Protein AF-A0A2E2BZ22-F1 (afdb_monomer_lite)

Foldseek 3Di:
DPDDDPPDDDPDCVVQPPDCPQGQPWGWDDDPPGIDIHNVSQDPPNLLSLLVCQLQQNVPVSRRHNQVQQAQCVPHDHQQDDAQVQQFADCQAVCNVVVVDPGAHHQQLHHGWHWDADPNFIKIKHFHSVQDDSVVCVVVVRHDCVSVVPDDPVNSVQSNVQVVVQCVVQVVPDPDDKRWRHKDKDQFPCPPVPDDNPAGGIHIKIKIFDFDDDWADDPDRRMIMTTGPAMKIWTDHPFWIWIDNRDPDIDTDGDD

Secondary structure (DSSP, 8-state):
-PPPP-----SSGGG-----SSBSS-EEEE-SS-EEEESTTS-SSHHHHHHHHHHTT-SSTTTS-B-GGGGT-TT---SSBPPHHHHEE-TTSHHHHTTSS--EE-TTSS---EEEEETTEEEEEEE-GGG--HHHHHHTT---THHHHT--HHHHHHHHHHHHHHHHHHHTT-SS--EEEEEEEES-HHHHSSS-TT--SSEEEEEEEEEEEEEEE-SSTTEEEEEEEEEEEEEEETTEEEEEESSSSPEEEE--

pLDDT: mean 86.34, std 13.41, range [36.28, 98.19]

Structure (mmCIF, N/CA/C/O backbone):
data_AF-A0A2E2BZ22-F1
#
_entry.id   AF-A0A2E2BZ22-F1
#
loop_
_atom_site.group_PDB
_atom_site.id
_atom_site.type_symbol
_atom_site.label_atom_id
_atom_site.label_alt_id
_atom_site.label_comp_id
_atom_site.label_asym_id
_atom_site.label_entity_id
_atom_site.label_seq_id
_atom_site.pdbx_PDB_ins_code
_atom_site.Cartn_x
_atom_site.Cartn_y
_atom_site.Cartn_z
_atom_site.occupancy
_atom_site.B_iso_or_equiv
_atom_site.auth_seq_id
_atom_site.auth_comp_id
_atom_site.auth_asym_id
_atom_site.auth_atom_id
_atom_site.pdbx_PDB_model_num
ATOM 1 N N . MET A 1 1 ? -2.973 21.472 -23.301 1.00 37.09 1 MET A N 1
ATOM 2 C CA . MET A 1 1 ? -3.536 20.619 -24.366 1.00 37.09 1 MET A CA 1
ATOM 3 C C . MET A 1 1 ? -4.350 19.551 -23.658 1.00 37.09 1 MET A C 1
ATOM 5 O O . MET A 1 1 ? -3.765 18.676 -23.041 1.00 37.09 1 MET A O 1
ATOM 9 N N . LEU A 1 2 ? -5.670 19.736 -23.592 1.00 36.28 2 LEU A N 1
ATOM 10 C CA . LEU A 1 2 ? -6.594 18.792 -22.958 1.00 36.28 2 LEU A CA 1
ATOM 11 C C . LEU A 1 2 ? -6.632 17.528 -23.825 1.00 36.28 2 LEU A C 1
ATOM 13 O O . LEU A 1 2 ? -6.885 17.629 -25.025 1.00 36.28 2 LEU A O 1
ATOM 17 N N . GLY A 1 3 ? -6.278 16.383 -23.240 1.00 38.78 3 GLY A N 1
ATOM 18 C CA . GLY A 1 3 ? -6.214 15.099 -23.934 1.00 38.78 3 GLY A CA 1
ATOM 19 C C . GLY A 1 3 ? -7.574 14.705 -24.507 1.00 38.78 3 GLY A C 1
ATOM 20 O O . GLY A 1 3 ? -8.605 14.895 -23.864 1.00 38.78 3 GLY A O 1
ATOM 21 N N . TYR A 1 4 ? -7.569 14.182 -25.732 1.00 42.09 4 TYR A N 1
ATOM 22 C CA . TYR A 1 4 ? -8.753 13.596 -26.353 1.00 42.09 4 TYR A CA 1
ATOM 23 C C . TYR A 1 4 ? -9.265 12.427 -25.503 1.00 42.09 4 TYR A C 1
ATOM 25 O O . TYR A 1 4 ? -8.472 11.631 -24.999 1.00 42.09 4 TYR A O 1
ATOM 33 N N . ARG A 1 5 ? -10.593 12.317 -25.366 1.00 42.84 5 ARG A N 1
ATOM 34 C CA . ARG A 1 5 ? -11.247 11.118 -24.831 1.00 42.84 5 ARG A CA 1
ATOM 35 C C . ARG A 1 5 ? -10.852 9.930 -25.706 1.00 42.84 5 ARG A C 1
ATOM 37 O O . ARG A 1 5 ? -11.094 9.954 -26.910 1.00 42.84 5 ARG A O 1
ATOM 44 N N . ASN A 1 6 ? -10.211 8.933 -25.107 1.00 48.00 6 ASN A N 1
ATOM 45 C CA . ASN A 1 6 ? -9.964 7.663 -25.767 1.00 48.00 6 ASN A CA 1
ATOM 46 C C . ASN A 1 6 ? -11.196 6.777 -25.537 1.00 48.00 6 ASN A C 1
ATOM 48 O O . ASN A 1 6 ? -11.377 6.251 -24.443 1.00 48.00 6 ASN A O 1
ATOM 52 N N . ASP A 1 7 ? -12.064 6.671 -26.545 1.00 51.16 7 ASP A N 1
ATOM 53 C CA . ASP A 1 7 ? -13.303 5.878 -26.487 1.00 51.16 7 ASP A CA 1
ATOM 54 C C . ASP A 1 7 ? -13.063 4.376 -26.771 1.00 51.16 7 ASP A C 1
ATOM 56 O O . ASP A 1 7 ? -14.011 3.595 -26.847 1.00 51.16 7 ASP A O 1
ATOM 60 N N . ALA A 1 8 ? -11.802 3.952 -26.916 1.00 47.28 8 ALA A N 1
ATOM 61 C CA . ALA A 1 8 ? -11.413 2.560 -27.114 1.00 47.28 8 ALA A CA 1
ATOM 62 C C . ALA A 1 8 ? -10.618 2.053 -25.903 1.00 47.28 8 ALA A C 1
ATOM 64 O O . ALA A 1 8 ? -9.396 2.174 -25.838 1.00 47.28 8 ALA A O 1
ATOM 65 N N . VAL A 1 9 ? -11.319 1.467 -24.932 1.00 49.44 9 VAL A N 1
ATOM 66 C CA . VAL A 1 9 ? -10.681 0.577 -23.956 1.00 49.44 9 VAL A CA 1
ATOM 67 C C . VAL A 1 9 ? -10.498 -0.766 -24.663 1.00 49.44 9 VAL A C 1
ATOM 69 O O . VAL A 1 9 ? -11.475 -1.476 -24.889 1.00 49.44 9 VAL A O 1
ATOM 72 N N . SER A 1 10 ? -9.271 -1.087 -25.077 1.00 52.00 10 SER A N 1
ATOM 73 C CA . SER A 1 10 ? -8.914 -2.437 -25.527 1.00 52.00 10 SER A CA 1
ATOM 74 C C . SER A 1 10 ? -8.097 -3.136 -24.443 1.00 52.00 10 SER A C 1
ATOM 76 O O . SER A 1 10 ? -7.262 -2.518 -23.788 1.00 52.00 10 SER A O 1
ATOM 78 N N . PHE A 1 11 ? -8.346 -4.433 -24.262 1.00 49.59 11 PHE A N 1
ATOM 79 C CA . PHE A 1 11 ? -7.597 -5.329 -23.370 1.00 49.59 11 PHE A CA 1
ATOM 80 C C . PHE A 1 11 ? -6.459 -6.059 -24.112 1.00 49.59 11 PHE A C 1
ATOM 82 O O . PHE A 1 11 ? -5.897 -7.032 -23.613 1.00 49.59 11 PHE A O 1
ATOM 89 N N . LEU A 1 12 ? -6.161 -5.622 -25.338 1.00 47.06 12 LEU A N 1
ATOM 90 C CA . LEU A 1 12 ? -5.114 -6.136 -26.213 1.00 47.06 12 LEU A CA 1
ATOM 91 C C . LEU A 1 12 ? -4.008 -5.068 -26.383 1.00 47.06 12 LEU A C 1
ATOM 93 O O . LEU A 1 12 ? -4.231 -3.886 -26.111 1.00 47.06 12 LEU A O 1
ATOM 97 N N . PRO A 1 13 ? -2.797 -5.448 -26.839 1.00 46.03 13 PRO A N 1
ATOM 98 C CA . PRO A 1 13 ? -1.674 -4.515 -27.023 1.00 46.03 13 PRO A CA 1
ATOM 99 C C . PRO A 1 13 ? -1.933 -3.388 -28.043 1.00 46.03 13 PRO A C 1
ATOM 101 O O . PRO A 1 13 ? -1.108 -2.487 -28.191 1.00 46.03 13 PRO A O 1
ATOM 104 N N . ASP A 1 14 ? -3.068 -3.406 -28.745 1.00 52.00 14 ASP A N 1
ATOM 105 C CA . ASP A 1 14 ? -3.535 -2.326 -29.619 1.00 52.00 14 ASP A CA 1
ATOM 106 C C . ASP A 1 14 ? -4.027 -1.079 -28.849 1.00 52.00 14 ASP A C 1
ATOM 108 O O . ASP A 1 14 ? -4.197 -0.029 -29.466 1.00 52.00 14 ASP A O 1
ATOM 112 N N . ALA A 1 15 ? -4.160 -1.152 -27.516 1.00 55.75 15 ALA A N 1
ATOM 113 C CA . ALA A 1 15 ? -4.326 -0.001 -26.617 1.00 55.75 15 ALA A CA 1
ATOM 114 C C . ALA A 1 15 ? -3.087 0.281 -25.746 1.00 55.75 15 ALA A C 1
ATOM 116 O O . ALA A 1 15 ? -3.213 0.735 -24.606 1.00 55.75 15 ALA A O 1
ATOM 117 N N . ALA A 1 16 ? -1.879 0.056 -26.282 1.00 60.88 16 ALA A N 1
ATOM 118 C CA . ALA A 1 16 ? -0.657 0.589 -25.679 1.00 60.88 16 ALA A CA 1
ATOM 119 C C . ALA A 1 16 ? -0.848 2.074 -25.332 1.00 60.88 16 ALA A C 1
ATOM 121 O O . ALA A 1 16 ? -1.496 2.823 -26.069 1.00 60.88 16 ALA A O 1
ATOM 122 N N . SER A 1 17 ? -0.283 2.502 -24.207 1.00 61.28 17 SER A N 1
ATOM 123 C CA . SER A 1 17 ? -0.759 3.672 -23.465 1.00 61.28 17 SER A CA 1
ATOM 124 C C . SER A 1 17 ? -0.789 5.013 -24.220 1.00 61.28 17 SER A C 1
ATOM 126 O O . SER A 1 17 ? -1.422 5.963 -23.759 1.00 61.28 17 SER A O 1
ATOM 128 N N . ASN A 1 18 ? -0.106 5.106 -25.370 1.00 64.69 18 ASN A N 1
ATOM 129 C CA . ASN A 1 18 ? 0.042 6.262 -26.268 1.00 64.69 18 ASN A CA 1
ATOM 130 C C . ASN A 1 18 ? 0.490 7.573 -25.585 1.00 64.69 18 ASN A C 1
ATOM 132 O O . ASN A 1 18 ? 0.591 8.628 -26.214 1.00 64.69 18 ASN A O 1
ATOM 136 N N . VAL A 1 19 ? 0.817 7.492 -24.304 1.00 64.56 19 VAL A N 1
ATOM 137 C CA . VAL A 1 19 ? 1.482 8.490 -23.490 1.00 64.56 19 VAL A CA 1
ATOM 138 C C . VAL A 1 19 ? 2.868 7.896 -23.214 1.00 64.56 19 VAL A C 1
ATOM 140 O O . VAL A 1 19 ? 3.019 6.692 -23.029 1.00 64.56 19 VAL A O 1
ATOM 143 N N . PHE A 1 20 ? 3.914 8.712 -23.251 1.00 66.19 20 PHE A N 1
ATOM 144 C CA . PHE A 1 20 ? 5.292 8.230 -23.140 1.00 66.19 20 PHE A CA 1
ATOM 145 C C . PHE A 1 20 ? 6.023 9.062 -22.092 1.00 66.19 20 PHE A C 1
ATOM 147 O O . PHE A 1 20 ? 6.187 10.267 -22.279 1.00 66.19 20 PHE A O 1
ATOM 154 N N . ALA A 1 21 ? 6.444 8.422 -21.000 1.00 68.62 21 ALA A N 1
ATOM 155 C CA . ALA A 1 21 ? 7.243 9.041 -19.943 1.00 68.62 21 ALA A CA 1
ATOM 156 C C . ALA A 1 21 ? 8.163 8.028 -19.212 1.00 68.62 21 ALA A C 1
ATOM 158 O O . ALA A 1 21 ? 7.997 7.837 -18.014 1.00 68.62 21 ALA A O 1
ATOM 159 N N . PRO A 1 22 ? 9.119 7.359 -19.892 1.00 72.50 22 PRO A N 1
ATOM 160 C CA . PRO A 1 22 ? 9.411 7.385 -21.331 1.00 72.50 22 PRO A CA 1
ATOM 161 C C . PRO A 1 22 ? 8.577 6.380 -22.154 1.00 72.50 22 PRO A C 1
ATOM 163 O O . PRO A 1 22 ? 8.713 6.328 -23.378 1.00 72.50 22 PRO A O 1
ATOM 166 N N . GLY A 1 23 ? 7.706 5.606 -21.504 1.00 77.75 23 GLY A N 1
ATOM 167 C CA . GLY A 1 23 ? 6.840 4.584 -22.097 1.00 77.75 23 GLY A CA 1
ATOM 168 C C . GLY A 1 23 ? 6.598 3.443 -21.106 1.00 77.75 23 GLY A C 1
ATOM 169 O O . GLY A 1 23 ? 7.110 3.508 -19.995 1.00 77.75 23 GLY A O 1
ATOM 170 N N . TRP A 1 24 ? 5.840 2.421 -21.506 1.00 79.00 24 TRP A N 1
ATOM 171 C CA . TRP A 1 24 ? 5.734 1.150 -20.770 1.00 79.00 24 TRP A CA 1
ATOM 172 C C . TRP A 1 24 ? 6.026 -0.030 -21.700 1.00 79.00 24 TRP A C 1
ATOM 174 O O . TRP A 1 24 ? 7.087 -0.637 -21.611 1.00 79.00 24 TRP A O 1
ATOM 184 N N . ASP A 1 25 ? 5.142 -0.288 -22.670 1.00 78.12 25 ASP A N 1
ATOM 185 C CA . ASP A 1 25 ? 5.323 -1.353 -23.670 1.00 78.12 25 ASP A CA 1
ATOM 186 C C . ASP A 1 25 ? 6.340 -0.962 -24.750 1.00 78.12 25 ASP A C 1
ATOM 188 O O . ASP A 1 25 ? 7.136 -1.767 -25.231 1.00 78.12 25 ASP A O 1
ATOM 192 N N . THR A 1 26 ? 6.298 0.308 -25.157 1.00 79.81 26 THR A N 1
ATOM 193 C CA . THR A 1 26 ? 7.201 0.895 -26.147 1.00 79.81 26 THR A CA 1
ATOM 194 C C . THR A 1 26 ? 7.575 2.307 -25.724 1.00 79.81 26 THR A C 1
ATOM 196 O O . THR A 1 26 ? 6.864 2.949 -24.954 1.00 79.81 26 THR A O 1
ATOM 199 N N . SER A 1 27 ? 8.693 2.799 -26.242 1.00 84.56 27 SER A N 1
ATOM 200 C CA . SER A 1 27 ? 9.118 4.193 -26.182 1.00 84.56 27 SER A CA 1
ATOM 201 C C . SER A 1 27 ? 9.194 4.784 -27.593 1.00 84.56 27 SER A C 1
ATOM 203 O O . SER A 1 27 ? 8.954 4.102 -28.594 1.00 84.56 27 SER A O 1
ATOM 205 N N . ARG A 1 28 ? 9.538 6.068 -27.691 1.00 84.69 28 ARG A N 1
ATOM 206 C CA . ARG A 1 28 ? 9.782 6.767 -28.955 1.00 84.69 28 ARG A CA 1
ATOM 207 C C . ARG A 1 28 ? 11.236 7.201 -29.031 1.00 84.69 28 ARG A C 1
ATOM 209 O O . ARG A 1 28 ? 11.772 7.768 -28.087 1.00 84.69 28 ARG A O 1
ATOM 216 N N . SER A 1 29 ? 11.843 6.989 -30.191 1.00 87.06 29 SER A N 1
ATOM 217 C CA . SER A 1 29 ? 13.141 7.558 -30.544 1.00 87.06 29 SER A CA 1
ATOM 218 C C . SER A 1 29 ? 13.045 8.282 -31.884 1.00 87.06 29 SER A C 1
ATOM 220 O O . SER A 1 29 ? 12.018 8.244 -32.570 1.00 87.06 29 SER A O 1
ATOM 222 N N . ARG A 1 30 ? 14.103 9.007 -32.229 1.00 89.88 30 ARG A N 1
ATOM 223 C CA . ARG A 1 30 ? 14.212 9.769 -33.466 1.00 89.88 30 ARG A CA 1
ATOM 224 C C . ARG A 1 30 ? 15.637 9.694 -33.987 1.00 89.88 30 ARG A C 1
ATOM 226 O O . ARG A 1 30 ? 16.583 9.862 -33.222 1.00 89.88 30 ARG A O 1
ATOM 233 N N . ASP A 1 31 ? 15.765 9.515 -35.294 1.00 88.69 31 ASP A N 1
ATOM 234 C CA . ASP A 1 31 ? 17.012 9.713 -36.026 1.00 88.69 31 ASP A CA 1
ATOM 235 C C . ASP A 1 31 ? 16.906 10.922 -36.975 1.00 88.69 31 ASP A C 1
ATOM 237 O O . ASP A 1 31 ? 15.974 11.729 -36.894 1.00 88.69 31 ASP A O 1
ATOM 241 N N . SER A 1 32 ? 17.891 11.094 -37.858 1.00 90.62 32 SER A N 1
ATOM 242 C CA . SER A 1 32 ? 17.904 12.193 -38.829 1.00 90.62 32 SER A CA 1
ATOM 243 C C . SER A 1 32 ? 16.789 12.110 -39.876 1.00 90.62 32 SER A C 1
ATOM 245 O O . SER A 1 32 ? 16.554 13.096 -40.572 1.00 90.62 32 SER A O 1
ATOM 247 N N . GLN A 1 33 ? 16.118 10.964 -40.007 1.00 87.00 33 GLN A N 1
ATOM 248 C CA . GLN A 1 33 ? 15.126 10.708 -41.040 1.00 87.00 33 GLN A CA 1
ATOM 249 C C . GLN A 1 33 ? 13.710 10.740 -40.475 1.00 87.00 33 GLN A C 1
ATOM 251 O O . GLN A 1 33 ? 12.867 11.413 -41.058 1.00 87.00 33 GLN A O 1
ATOM 256 N N . ASN A 1 34 ? 13.427 10.049 -39.364 1.00 89.50 34 ASN A N 1
ATOM 257 C CA . ASN A 1 34 ? 12.072 9.906 -38.827 1.00 89.50 34 ASN A CA 1
ATOM 258 C C . ASN A 1 34 ? 12.028 9.633 -37.312 1.00 89.50 34 ASN A C 1
ATOM 260 O O . ASN A 1 34 ? 13.026 9.338 -36.658 1.00 89.50 34 ASN A O 1
ATOM 264 N N . SER A 1 35 ? 10.821 9.727 -36.742 1.00 88.06 35 SER A N 1
ATOM 265 C CA . SER A 1 35 ? 10.529 9.207 -35.397 1.00 88.06 35 SER A CA 1
ATOM 266 C C . SER A 1 35 ? 9.983 7.782 -35.507 1.00 88.06 35 SER A C 1
ATOM 268 O O . SER A 1 35 ? 9.176 7.508 -36.393 1.00 88.06 35 SER A O 1
ATOM 270 N N . PHE A 1 36 ? 10.398 6.891 -34.611 1.00 86.25 36 PHE A N 1
ATOM 271 C CA . PHE A 1 36 ? 10.003 5.480 -34.611 1.00 86.25 36 PHE A CA 1
ATOM 272 C C . PHE A 1 36 ? 9.812 4.955 -33.182 1.00 86.25 36 PHE A C 1
ATOM 274 O O . PHE A 1 36 ? 10.286 5.554 -32.213 1.00 86.25 36 PHE A O 1
ATOM 281 N N . LEU A 1 37 ? 9.089 3.840 -33.050 1.00 86.75 37 LEU A N 1
ATOM 282 C CA . LEU A 1 37 ? 8.904 3.153 -31.771 1.00 86.75 37 LEU A CA 1
ATOM 283 C C . LEU A 1 37 ? 10.121 2.276 -31.459 1.00 86.75 37 LEU A C 1
ATOM 285 O O . LEU A 1 37 ? 10.652 1.611 -32.345 1.00 86.75 37 LEU A O 1
ATOM 289 N N . THR A 1 38 ? 10.558 2.267 -30.203 1.00 84.94 38 THR A N 1
ATOM 290 C CA . THR A 1 38 ? 11.684 1.446 -29.732 1.00 84.94 38 THR A CA 1
ATOM 291 C C . THR A 1 38 ? 11.506 1.061 -28.268 1.00 84.94 38 THR A C 1
ATOM 293 O O . THR A 1 38 ? 10.915 1.816 -27.505 1.00 84.94 38 THR A O 1
ATOM 296 N N . SER A 1 39 ? 12.059 -0.071 -27.839 1.00 85.44 39 SER A N 1
ATOM 297 C CA . SER A 1 39 ? 12.169 -0.424 -26.417 1.00 85.44 39 SER A CA 1
ATOM 298 C C . SER A 1 39 ? 13.405 0.183 -25.746 1.00 85.44 39 SER A C 1
ATOM 300 O O . SER A 1 39 ? 13.442 0.310 -24.529 1.00 85.44 39 SER A O 1
ATOM 302 N N . SER A 1 40 ? 14.407 0.620 -26.516 1.00 84.62 40 SER A N 1
ATOM 303 C CA . SER A 1 40 ? 15.676 1.133 -25.977 1.00 84.62 40 SER A CA 1
ATOM 304 C C . SER A 1 40 ? 15.553 2.459 -25.217 1.00 84.62 40 SER A C 1
ATOM 306 O O . SER A 1 40 ? 16.515 2.885 -24.589 1.00 84.62 40 SER A O 1
ATOM 308 N N . GLY A 1 41 ? 14.413 3.145 -25.336 1.00 82.62 41 GLY A N 1
ATOM 309 C CA . GLY A 1 41 ? 14.108 4.369 -24.593 1.00 82.62 41 GLY A CA 1
ATOM 310 C C . GLY A 1 41 ? 13.343 4.133 -23.289 1.00 82.62 41 GLY A C 1
ATOM 311 O O . GLY A 1 41 ? 13.096 5.096 -22.574 1.00 82.62 41 GLY A O 1
ATOM 312 N N . LEU A 1 42 ? 12.939 2.891 -22.995 1.00 86.00 42 LEU A N 1
ATOM 313 C CA . LEU A 1 42 ? 12.241 2.541 -21.755 1.00 86.00 42 LEU A CA 1
ATOM 314 C C . LEU A 1 42 ? 13.176 2.618 -20.542 1.00 86.00 42 LEU A C 1
ATOM 316 O O . LEU A 1 42 ? 14.403 2.611 -20.688 1.00 86.00 42 LEU A O 1
ATOM 320 N N . GLY A 1 43 ? 12.598 2.664 -19.340 1.00 84.06 43 GLY A N 1
ATOM 321 C CA . GLY A 1 43 ? 13.384 2.556 -18.121 1.00 84.06 43 GLY A CA 1
ATOM 322 C C . GLY A 1 43 ? 14.073 1.192 -18.033 1.00 84.06 43 GLY A C 1
ATOM 323 O O . GLY A 1 43 ? 13.499 0.147 -18.346 1.00 84.06 43 GLY A O 1
ATOM 324 N N . SER A 1 44 ? 15.346 1.205 -17.643 1.00 85.00 44 SER A N 1
ATOM 325 C CA . SER A 1 44 ? 16.178 0.008 -17.560 1.00 85.00 44 SER A CA 1
ATOM 326 C C . SER A 1 44 ? 16.999 0.014 -16.266 1.00 85.00 44 SER A C 1
ATOM 328 O O . SER A 1 44 ? 17.627 1.031 -15.966 1.00 85.00 44 SER A O 1
ATOM 330 N N . PRO A 1 45 ? 17.077 -1.117 -15.543 1.00 89.88 45 PRO A N 1
ATOM 331 C CA . PRO A 1 45 ? 16.386 -2.377 -15.829 1.00 89.88 45 PRO A CA 1
ATOM 332 C C . PRO A 1 45 ? 14.876 -2.266 -15.558 1.00 89.88 45 PRO A C 1
ATOM 334 O O . PRO A 1 45 ? 14.461 -1.565 -14.641 1.00 89.88 45 PRO A O 1
ATOM 337 N N . PHE A 1 46 ? 14.060 -2.967 -16.352 1.00 89.25 46 PHE A N 1
ATOM 338 C CA . PHE A 1 46 ? 12.593 -2.853 -16.309 1.00 89.25 46 PHE A CA 1
ATOM 339 C C . PHE A 1 46 ? 11.972 -2.974 -14.901 1.00 89.25 46 PHE A C 1
ATOM 341 O O . PHE A 1 46 ? 11.085 -2.181 -14.601 1.00 89.25 46 PHE A O 1
ATOM 348 N N . PRO A 1 47 ? 12.433 -3.865 -13.993 1.00 90.94 47 PRO A N 1
ATOM 349 C CA . PRO A 1 47 ? 11.902 -3.911 -12.628 1.00 90.94 47 PRO A CA 1
ATOM 350 C C . PRO A 1 47 ? 12.003 -2.575 -11.872 1.00 90.94 47 PRO A C 1
ATOM 352 O O . PRO A 1 47 ? 11.075 -2.206 -11.162 1.00 90.94 47 PRO A O 1
ATOM 355 N N . GLU A 1 48 ? 13.080 -1.809 -12.052 1.00 90.06 48 GLU A N 1
ATOM 356 C CA . GLU A 1 48 ? 13.223 -0.499 -11.400 1.00 90.06 48 GLU A CA 1
ATOM 357 C C . GLU A 1 48 ? 12.264 0.547 -11.984 1.00 90.06 48 GLU A C 1
ATOM 359 O O . GLU A 1 48 ? 11.730 1.371 -11.246 1.00 90.06 48 GLU A O 1
ATOM 364 N N . ASP A 1 49 ? 11.986 0.490 -13.288 1.00 88.94 49 ASP A N 1
ATOM 365 C CA . ASP A 1 49 ? 10.983 1.350 -13.929 1.00 88.94 49 ASP A CA 1
ATOM 366 C C . ASP A 1 49 ? 9.559 0.987 -13.478 1.00 88.94 49 ASP A C 1
ATOM 368 O O . ASP A 1 49 ? 8.747 1.859 -13.160 1.00 88.94 49 ASP A O 1
ATOM 372 N N . ALA A 1 50 ? 9.286 -0.317 -13.346 1.00 88.25 50 ALA A N 1
ATOM 373 C CA . ALA A 1 50 ? 8.030 -0.835 -12.819 1.00 88.25 50 ALA A CA 1
ATOM 374 C C . ALA A 1 50 ? 7.766 -0.359 -11.384 1.00 88.25 50 ALA A C 1
ATOM 376 O O . ALA A 1 50 ? 6.643 0.053 -11.089 1.00 88.25 50 ALA A O 1
ATOM 377 N N . LYS A 1 51 ? 8.796 -0.330 -10.521 1.00 87.94 51 LYS A N 1
ATOM 378 C CA . LYS A 1 51 ? 8.719 0.261 -9.173 1.00 87.94 51 LYS A CA 1
ATOM 379 C C . LYS A 1 51 ? 8.219 1.697 -9.222 1.00 87.94 51 LYS A C 1
ATOM 381 O O . LYS A 1 51 ? 7.291 2.045 -8.502 1.00 87.94 51 LYS A O 1
ATOM 386 N N . LEU A 1 52 ? 8.849 2.535 -10.045 1.00 85.12 52 LEU A N 1
ATOM 387 C CA . LEU A 1 52 ? 8.541 3.963 -10.094 1.00 85.12 52 LEU A CA 1
ATOM 388 C C . LEU A 1 52 ? 7.140 4.208 -10.657 1.00 85.12 52 LEU A C 1
ATOM 390 O O . LEU A 1 52 ? 6.380 4.970 -10.068 1.00 85.12 52 LEU A O 1
ATOM 394 N N . CYS A 1 53 ? 6.756 3.526 -11.737 1.00 87.25 53 CYS A N 1
ATOM 395 C CA . CYS A 1 53 ? 5.411 3.658 -12.299 1.00 87.25 53 CYS A CA 1
ATOM 396 C C . CYS A 1 53 ? 4.320 3.214 -11.317 1.00 87.25 53 CYS A C 1
ATOM 398 O O . CYS A 1 53 ? 3.265 3.845 -11.250 1.00 87.25 53 CYS A O 1
ATOM 400 N N . ALA A 1 54 ? 4.572 2.149 -10.553 1.00 84.56 54 ALA A N 1
ATOM 401 C CA . ALA A 1 54 ? 3.654 1.672 -9.528 1.00 84.56 54 ALA A CA 1
ATOM 402 C C . ALA A 1 54 ? 3.564 2.648 -8.340 1.00 84.56 54 ALA A C 1
ATOM 404 O O . ALA A 1 54 ? 2.467 3.010 -7.906 1.00 84.56 54 ALA A O 1
ATOM 405 N N . ALA A 1 55 ? 4.714 3.148 -7.874 1.00 83.69 55 ALA A N 1
ATOM 406 C CA . ALA A 1 55 ? 4.817 4.035 -6.715 1.00 83.69 55 ALA A CA 1
ATOM 407 C C . ALA A 1 55 ? 4.236 5.433 -6.971 1.00 83.69 55 ALA A C 1
ATOM 409 O O . ALA A 1 55 ? 3.838 6.121 -6.033 1.00 83.69 55 ALA A O 1
ATOM 410 N N . LEU A 1 56 ? 4.157 5.850 -8.237 1.00 83.75 56 LEU A N 1
ATOM 411 C CA . LEU A 1 56 ? 3.528 7.094 -8.688 1.00 83.75 56 LEU A CA 1
ATOM 412 C C . LEU A 1 56 ? 2.002 6.963 -8.802 1.00 83.75 56 LEU A C 1
ATOM 414 O O . LEU A 1 56 ? 1.402 7.434 -9.768 1.00 83.75 56 LEU A O 1
ATOM 418 N N . ALA A 1 57 ? 1.391 6.311 -7.814 1.00 83.50 57 ALA A N 1
ATOM 419 C CA . ALA A 1 57 ? -0.044 6.089 -7.730 1.00 83.50 57 ALA A CA 1
ATOM 420 C C . ALA A 1 57 ? -0.629 5.443 -8.992 1.00 83.50 57 ALA A C 1
ATOM 422 O O . ALA A 1 57 ? -1.650 5.897 -9.512 1.00 83.50 57 ALA A O 1
ATOM 423 N N . SER A 1 58 ? 0.029 4.384 -9.487 1.00 85.50 58 SER A N 1
ATOM 424 C CA . SER A 1 58 ? -0.411 3.663 -10.686 1.00 85.50 58 SER A CA 1
ATOM 425 C C . SER A 1 58 ? -0.343 4.539 -11.951 1.00 85.50 58 SER A C 1
ATOM 427 O O . SER A 1 58 ? -1.339 4.756 -12.637 1.00 85.50 58 SER A O 1
ATOM 429 N N . PHE A 1 59 ? 0.855 5.045 -12.290 1.00 84.00 59 PHE A N 1
ATOM 430 C CA . PHE A 1 59 ? 1.073 5.953 -13.434 1.00 84.00 59 PHE A CA 1
ATOM 431 C C . PHE A 1 59 ? 0.522 5.388 -14.756 1.00 84.00 59 PHE A C 1
ATOM 433 O O . PHE A 1 59 ? -0.014 6.125 -15.585 1.00 84.00 59 PHE A O 1
ATOM 440 N N . TRP A 1 60 ? 0.608 4.064 -14.918 1.00 82.75 60 TRP A N 1
ATOM 441 C CA . TRP A 1 60 ? -0.032 3.304 -15.988 1.00 82.75 60 TRP A CA 1
ATOM 442 C C . TRP A 1 60 ? -1.085 2.354 -15.410 1.00 82.75 60 TRP A C 1
ATOM 444 O O . TRP A 1 60 ? -0.787 1.178 -15.210 1.00 82.75 60 TRP A O 1
ATOM 454 N N . PRO A 1 61 ? -2.326 2.792 -15.160 1.00 78.06 61 PRO A N 1
ATOM 455 C CA . PRO A 1 61 ? -3.240 2.039 -14.301 1.00 78.06 61 PRO A CA 1
ATOM 456 C C . PRO A 1 61 ? -3.728 0.702 -14.857 1.00 78.06 61 PRO A C 1
ATOM 458 O O . PRO A 1 61 ? -4.203 -0.145 -14.109 1.00 78.06 61 PRO A O 1
ATOM 461 N N . ALA A 1 62 ? -3.565 0.477 -16.161 1.00 76.38 62 ALA A N 1
ATOM 462 C CA . ALA A 1 62 ? -3.845 -0.814 -16.780 1.00 76.38 62 ALA A CA 1
ATOM 463 C C . ALA A 1 62 ? -2.773 -1.885 -16.491 1.00 76.38 62 ALA A C 1
ATOM 465 O O . ALA A 1 62 ? -3.046 -3.068 -16.666 1.00 76.38 62 ALA A O 1
ATOM 466 N N . VAL A 1 63 ? -1.552 -1.493 -16.104 1.00 78.69 63 VAL A N 1
ATOM 467 C CA . VAL A 1 63 ? -0.373 -2.389 -16.092 1.00 78.69 63 VAL A CA 1
ATOM 468 C C . VAL A 1 63 ? 0.564 -2.202 -14.894 1.00 78.69 63 VAL A C 1
ATOM 470 O O . VAL A 1 63 ? 1.313 -3.118 -14.564 1.00 78.69 63 VAL A O 1
ATOM 473 N N . ALA A 1 64 ? 0.522 -1.053 -14.221 1.00 86.94 64 ALA A N 1
ATOM 474 C CA . ALA A 1 64 ? 1.306 -0.741 -13.034 1.00 86.94 64 ALA A CA 1
ATOM 475 C C . ALA A 1 64 ? 0.356 -0.595 -11.836 1.00 86.94 64 ALA A C 1
ATOM 477 O O . ALA A 1 64 ? -0.458 0.328 -11.838 1.00 86.94 64 ALA A O 1
ATOM 478 N N . PRO A 1 65 ? 0.415 -1.467 -10.820 1.00 90.38 65 PRO A N 1
ATOM 479 C CA . PRO A 1 65 ? -0.489 -1.383 -9.675 1.00 90.38 65 PRO A CA 1
ATOM 480 C C . PRO A 1 65 ? -0.109 -0.216 -8.744 1.00 90.38 65 PRO A C 1
ATOM 482 O O . PRO A 1 65 ? 1.022 0.255 -8.780 1.00 90.38 65 PRO A O 1
ATOM 485 N N . ASP A 1 66 ? -1.022 0.259 -7.893 1.00 91.38 66 ASP A N 1
ATOM 486 C CA . ASP A 1 66 ? -0.719 1.339 -6.939 1.00 91.38 66 ASP A CA 1
ATOM 487 C C . ASP A 1 66 ? -0.075 0.802 -5.651 1.00 91.38 66 ASP A C 1
ATOM 489 O O . ASP A 1 66 ? -0.760 0.400 -4.699 1.00 91.38 66 ASP A O 1
ATOM 493 N N . ASN A 1 67 ? 1.256 0.810 -5.606 1.00 91.81 67 ASN A N 1
ATOM 494 C CA . ASN A 1 67 ? 2.015 0.434 -4.416 1.00 91.81 67 ASN A CA 1
ATOM 495 C C . ASN A 1 67 ? 2.643 1.633 -3.695 1.00 91.81 67 ASN A C 1
ATOM 497 O O . ASN A 1 67 ? 3.561 1.438 -2.896 1.00 91.81 67 ASN A O 1
ATOM 501 N N . GLY A 1 68 ? 2.144 2.859 -3.908 1.00 91.12 68 GLY A N 1
ATOM 502 C CA . GLY A 1 68 ? 2.690 4.060 -3.263 1.00 91.12 68 GLY A CA 1
ATOM 503 C C . GLY A 1 68 ? 2.797 3.921 -1.736 1.00 91.12 68 GLY A C 1
ATOM 504 O O . GLY A 1 68 ? 3.776 4.356 -1.114 1.00 91.12 68 GLY A O 1
ATOM 505 N N . ARG A 1 69 ? 1.842 3.199 -1.125 1.00 93.88 69 ARG A N 1
ATOM 506 C CA . ARG A 1 69 ? 1.827 2.860 0.312 1.00 93.88 69 ARG A CA 1
ATOM 507 C C . ARG A 1 69 ? 3.083 2.128 0.780 1.00 93.88 69 ARG A C 1
ATOM 509 O O . ARG A 1 69 ? 3.519 2.357 1.906 1.00 93.88 69 ARG A O 1
ATOM 516 N N . THR A 1 70 ? 3.698 1.290 -0.053 1.00 94.56 70 THR A N 1
ATOM 517 C CA . THR A 1 70 ? 4.960 0.604 0.274 1.00 94.56 70 THR A CA 1
ATOM 518 C C . THR A 1 70 ? 6.066 1.602 0.621 1.00 94.56 70 THR A C 1
ATOM 520 O O . THR A 1 70 ? 6.886 1.318 1.494 1.00 94.56 70 THR A O 1
ATOM 523 N N . PHE A 1 71 ? 6.042 2.794 0.014 1.00 93.06 71 PHE A N 1
ATOM 524 C CA . PHE A 1 71 ? 7.143 3.758 0.021 1.00 93.06 71 PHE A CA 1
ATOM 525 C C . PHE A 1 71 ? 6.873 5.063 0.774 1.00 93.06 71 PHE A C 1
ATOM 527 O O . PHE A 1 71 ? 7.650 6.009 0.665 1.00 93.06 71 PHE A O 1
ATOM 534 N N . GLY A 1 72 ? 5.793 5.143 1.550 1.00 86.06 72 GLY A N 1
ATOM 535 C CA . GLY A 1 72 ? 5.514 6.348 2.338 1.00 86.06 72 GLY A CA 1
ATOM 536 C C . GLY A 1 72 ? 4.574 7.353 1.668 1.00 86.06 72 GLY A C 1
ATOM 537 O O . GLY A 1 72 ? 4.188 8.304 2.337 1.00 86.06 72 GLY A O 1
ATOM 538 N N . ASN A 1 73 ? 4.170 7.154 0.402 1.00 76.06 73 ASN A N 1
ATOM 539 C CA . ASN A 1 73 ? 3.351 8.114 -0.366 1.00 76.06 73 ASN A CA 1
ATOM 540 C C . ASN A 1 73 ? 3.890 9.563 -0.341 1.00 76.06 73 ASN A C 1
ATOM 542 O O . ASN A 1 73 ? 3.131 10.521 -0.486 1.00 76.06 73 ASN A O 1
ATOM 546 N N . ASP A 1 74 ? 5.194 9.756 -0.109 1.00 66.88 74 ASP A N 1
ATOM 547 C CA . ASP A 1 74 ? 5.768 11.089 0.071 1.00 66.88 74 ASP A CA 1
ATOM 548 C C . ASP A 1 74 ? 5.750 11.838 -1.281 1.00 66.88 74 ASP A C 1
ATOM 550 O O . ASP A 1 74 ? 6.582 11.606 -2.158 1.00 66.88 74 ASP A O 1
ATOM 554 N N . GLY A 1 75 ? 4.773 12.736 -1.449 1.00 63.31 75 GLY A N 1
ATOM 555 C CA . GLY A 1 75 ? 4.603 13.592 -2.631 1.00 63.31 75 GLY A CA 1
ATOM 556 C C . GLY A 1 75 ? 3.613 13.087 -3.689 1.00 63.31 75 GLY A C 1
ATOM 557 O O . GLY A 1 75 ? 3.317 13.834 -4.621 1.00 63.31 75 GLY A O 1
ATOM 558 N N . PHE A 1 76 ? 3.066 11.876 -3.537 1.00 69.12 76 PHE A N 1
ATOM 559 C CA . PHE A 1 76 ? 2.070 11.299 -4.448 1.00 69.12 76 PHE A CA 1
ATOM 560 C C . PHE A 1 76 ? 0.966 10.611 -3.636 1.00 69.12 76 PHE A C 1
ATOM 562 O O . PHE A 1 76 ? 1.236 9.694 -2.864 1.00 69.12 76 PHE A O 1
ATOM 569 N N . GLY A 1 77 ? -0.278 11.079 -3.772 1.00 80.19 77 GLY A N 1
ATOM 570 C CA . GLY A 1 77 ? -1.439 10.448 -3.136 1.00 80.19 77 GLY A CA 1
ATOM 571 C C . GLY A 1 77 ? -1.868 9.188 -3.887 1.00 80.19 77 GLY A C 1
ATOM 572 O O . GLY A 1 77 ? -1.753 9.148 -5.109 1.00 80.19 77 GLY A O 1
ATOM 573 N N . ASN A 1 78 ? -2.392 8.189 -3.177 1.00 87.06 78 ASN A N 1
ATOM 574 C CA . ASN A 1 78 ? -2.891 6.952 -3.790 1.00 87.06 78 ASN A CA 1
ATOM 575 C C . ASN A 1 78 ? -4.093 7.251 -4.696 1.00 87.06 78 ASN A C 1
ATOM 577 O O . ASN A 1 78 ? -4.861 8.174 -4.438 1.00 87.06 78 ASN A O 1
ATOM 581 N N . GLN A 1 79 ? -4.275 6.451 -5.740 1.00 87.62 79 GLN A N 1
ATOM 582 C CA . GLN A 1 79 ? -5.430 6.510 -6.633 1.00 87.62 79 GLN A CA 1
ATOM 583 C C . GLN A 1 79 ? -6.135 5.155 -6.707 1.00 87.62 79 GLN A C 1
ATOM 585 O O . GLN A 1 79 ? -7.355 5.098 -6.580 1.00 87.62 79 GLN A O 1
ATOM 590 N N . LEU A 1 80 ? -5.401 4.055 -6.865 1.00 90.31 80 LEU A N 1
ATOM 591 C CA . LEU A 1 80 ? -5.968 2.715 -7.074 1.00 90.31 80 LEU A CA 1
ATOM 592 C C . LEU A 1 80 ? -5.374 1.723 -6.076 1.00 90.31 80 LEU A C 1
ATOM 594 O O . LEU A 1 80 ? -4.741 0.748 -6.484 1.00 90.31 80 LEU A O 1
ATOM 598 N N . PRO A 1 81 ? -5.537 1.976 -4.766 1.00 92.62 81 PRO A N 1
ATOM 599 C CA . PRO A 1 81 ? -4.692 1.373 -3.753 1.00 92.62 81 PRO A CA 1
ATOM 600 C C . PRO A 1 81 ? -4.782 -0.153 -3.788 1.00 92.62 81 PRO A C 1
ATOM 602 O O . PRO A 1 81 ? -5.871 -0.734 -3.731 1.00 92.62 81 PRO A O 1
ATOM 605 N N . MET A 1 82 ? -3.622 -0.804 -3.817 1.00 94.88 82 MET A N 1
ATOM 606 C CA . MET A 1 82 ? -3.535 -2.245 -3.587 1.00 94.88 82 MET A CA 1
ATOM 607 C C . MET A 1 82 ? -4.036 -2.600 -2.186 1.00 94.88 82 MET A C 1
ATOM 609 O O . MET A 1 82 ? -3.935 -1.787 -1.267 1.00 94.88 82 MET A O 1
ATOM 613 N N . LEU A 1 83 ? -4.520 -3.825 -1.991 1.00 96.19 83 LEU A N 1
ATOM 614 C CA . LEU A 1 83 ? -4.854 -4.372 -0.673 1.00 96.19 83 LEU A CA 1
ATOM 615 C C . LEU A 1 83 ? -3.594 -4.774 0.095 1.00 96.19 83 LEU A C 1
ATOM 617 O O . LEU A 1 83 ? -2.555 -5.079 -0.486 1.00 96.19 83 LEU A O 1
ATOM 621 N N . ASP A 1 84 ? -3.692 -4.868 1.420 1.00 96.81 84 ASP A N 1
ATOM 622 C CA . ASP A 1 84 ? -2.568 -5.311 2.257 1.00 96.81 84 ASP A CA 1
ATOM 623 C C . ASP A 1 84 ? -2.091 -6.725 1.900 1.00 96.81 84 ASP A C 1
ATOM 625 O O . ASP A 1 84 ? -0.901 -7.008 1.964 1.00 96.81 84 ASP A O 1
ATOM 629 N N . GLN A 1 85 ? -2.994 -7.609 1.463 1.00 95.38 85 GLN A N 1
ATOM 630 C CA . GLN A 1 85 ? -2.617 -8.949 0.997 1.00 95.38 85 GLN A CA 1
ATOM 631 C C . GLN A 1 85 ? -1.786 -8.922 -0.295 1.00 95.38 85 GLN A C 1
ATOM 633 O O . GLN A 1 85 ? -1.009 -9.839 -0.545 1.00 95.38 85 GLN A O 1
ATOM 638 N N . GLU A 1 86 ? -1.947 -7.875 -1.107 1.00 96.19 86 GLU A N 1
ATOM 639 C CA . GLU A 1 86 ? -1.239 -7.694 -2.375 1.00 96.19 86 GLU A CA 1
ATOM 640 C C . GLU A 1 86 ? 0.116 -6.997 -2.146 1.00 96.19 86 GLU A C 1
ATOM 642 O O . GLU A 1 86 ? 1.085 -7.288 -2.847 1.00 96.19 86 GLU A O 1
ATOM 647 N N . LEU A 1 87 ? 0.216 -6.130 -1.127 1.00 96.19 87 LEU A N 1
ATOM 648 C CA . LEU A 1 87 ? 1.479 -5.521 -0.676 1.00 96.19 87 LEU A CA 1
ATOM 649 C C . LEU A 1 87 ? 2.287 -6.411 0.279 1.00 96.19 87 LEU A C 1
ATOM 651 O O . LEU A 1 87 ? 3.483 -6.199 0.473 1.00 96.19 87 LEU A O 1
ATOM 655 N N . GLY A 1 88 ? 1.656 -7.421 0.867 1.00 96.81 88 GLY A N 1
ATOM 656 C CA . GLY A 1 88 ? 2.289 -8.369 1.771 1.00 96.81 88 GLY A CA 1
ATOM 657 C C . GLY A 1 88 ? 2.339 -7.917 3.231 1.00 96.81 88 GLY A C 1
ATOM 658 O O . GLY A 1 88 ? 2.279 -6.735 3.573 1.00 96.81 88 GLY A O 1
ATOM 659 N N . PHE A 1 89 ? 2.504 -8.901 4.114 1.00 98.12 89 PHE A N 1
ATOM 660 C CA . PHE A 1 89 ? 2.545 -8.738 5.562 1.00 98.12 89 PHE A CA 1
ATOM 661 C C . PHE A 1 89 ? 3.945 -8.992 6.118 1.00 98.12 89 PHE A C 1
ATOM 663 O O . PHE A 1 89 ? 4.465 -10.106 6.047 1.00 98.12 89 PHE A O 1
ATOM 670 N N . HIS A 1 90 ? 4.531 -7.963 6.726 1.00 98.19 90 HIS A N 1
ATOM 671 C CA . HIS A 1 90 ? 5.825 -8.048 7.400 1.00 98.19 90 HIS A CA 1
ATOM 672 C C . HIS A 1 90 ? 5.782 -8.988 8.630 1.00 98.19 90 HIS A C 1
ATOM 674 O O . HIS A 1 90 ? 4.788 -8.968 9.355 1.00 98.19 90 HIS A O 1
ATOM 680 N N . PRO A 1 91 ? 6.859 -9.721 8.990 1.00 97.94 91 PRO A N 1
ATOM 681 C CA . PRO A 1 91 ? 6.885 -10.571 10.191 1.00 97.94 91 PRO A CA 1
ATOM 682 C C . PRO A 1 91 ? 6.546 -9.850 11.506 1.00 97.94 91 PRO A C 1
ATOM 684 O O . PRO A 1 91 ? 6.045 -10.451 12.453 1.00 97.94 91 PRO A O 1
ATOM 687 N N . LYS A 1 92 ? 6.829 -8.542 11.579 1.00 97.12 92 LYS A N 1
ATOM 688 C CA . LYS A 1 92 ? 6.503 -7.684 12.735 1.00 97.12 92 LYS A CA 1
ATOM 689 C C . LYS A 1 92 ? 5.132 -7.006 12.635 1.00 97.12 92 LYS A C 1
ATOM 691 O O . LYS A 1 92 ? 4.803 -6.226 13.527 1.00 97.12 92 LYS A O 1
ATOM 696 N N . HIS A 1 93 ? 4.356 -7.275 11.591 1.00 97.00 93 HIS A N 1
ATOM 697 C CA . HIS A 1 93 ? 2.989 -6.789 11.462 1.00 97.00 93 HIS A CA 1
ATOM 698 C C . HIS A 1 93 ? 2.121 -7.407 12.570 1.00 97.00 93 HIS A C 1
ATOM 700 O O . HIS A 1 93 ? 2.210 -8.604 12.836 1.00 97.00 93 HIS A O 1
ATOM 706 N N . ASP A 1 94 ? 1.254 -6.626 13.215 1.00 94.75 94 ASP A N 1
ATOM 707 C CA . ASP A 1 94 ? 0.498 -7.116 14.378 1.00 94.75 94 ASP A CA 1
ATOM 708 C C . ASP A 1 94 ? -0.449 -8.276 14.035 1.00 94.75 94 ASP A C 1
ATOM 710 O O . ASP A 1 94 ? -0.486 -9.256 14.770 1.00 94.75 94 ASP A O 1
ATOM 714 N N . ARG A 1 95 ? -1.105 -8.238 12.867 1.00 94.56 95 ARG A N 1
ATOM 715 C CA . ARG A 1 95 ? -1.882 -9.369 12.314 1.00 94.56 95 ARG A CA 1
ATOM 716 C C . ARG A 1 95 ? -1.068 -10.654 12.088 1.00 94.56 95 ARG A C 1
ATOM 718 O O . ARG A 1 95 ? -1.621 -11.746 12.151 1.00 94.56 95 ARG A O 1
ATOM 725 N N . VAL A 1 96 ? 0.239 -10.544 11.834 1.00 97.81 96 VAL A N 1
ATOM 726 C CA . VAL A 1 96 ? 1.123 -11.720 11.762 1.00 97.81 96 VAL A CA 1
ATOM 727 C C . VAL A 1 96 ? 1.423 -12.230 13.166 1.00 97.81 96 VAL A C 1
ATOM 729 O O . VAL A 1 96 ? 1.311 -13.422 13.430 1.00 97.81 96 VAL A O 1
ATOM 732 N N . LYS A 1 97 ? 1.748 -11.330 14.102 1.00 97.12 97 LYS A N 1
ATOM 733 C CA . LYS A 1 97 ? 2.020 -11.697 15.502 1.00 97.12 97 LYS A CA 1
ATOM 734 C C . LYS A 1 97 ? 0.813 -12.321 16.201 1.00 97.12 97 LYS A C 1
ATOM 736 O O . LYS A 1 97 ? 0.999 -13.183 17.053 1.00 97.12 97 LYS A O 1
ATOM 741 N N . SER A 1 98 ? -0.401 -11.879 15.872 1.00 95.62 98 SER A N 1
ATOM 742 C CA . SER A 1 98 ? -1.643 -12.444 16.409 1.00 95.62 98 SER A CA 1
ATOM 743 C C . SER A 1 98 ? -2.012 -13.792 15.783 1.00 95.62 98 SER A C 1
ATOM 745 O O . SER A 1 98 ? -2.915 -14.455 16.286 1.00 95.62 98 SER A O 1
ATOM 747 N N . GLY A 1 99 ? -1.333 -14.200 14.705 1.00 96.31 99 GLY A N 1
ATOM 748 C CA . GLY A 1 99 ? -1.652 -15.408 13.947 1.00 96.31 99 GLY A CA 1
ATOM 749 C C . GLY A 1 99 ? -2.870 -15.272 13.028 1.00 96.31 99 GLY A C 1
ATOM 750 O O . GLY A 1 99 ? -3.335 -16.280 12.508 1.00 96.31 99 GLY A O 1
ATOM 751 N N . GLU A 1 100 ? -3.389 -14.058 12.814 1.00 94.00 100 GLU A N 1
ATOM 752 C CA . GLU A 1 100 ? -4.516 -13.811 11.903 1.00 94.00 100 GLU A CA 1
ATOM 753 C C . GLU A 1 100 ? -4.118 -14.031 10.436 1.00 94.00 100 GLU A C 1
ATOM 755 O O . GLU A 1 100 ? -4.903 -14.546 9.644 1.00 94.00 100 GLU A O 1
ATOM 760 N N . VAL A 1 101 ? -2.891 -13.648 10.070 1.00 95.75 101 VAL A N 1
ATOM 761 C CA . VAL A 1 101 ? -2.336 -13.837 8.723 1.00 95.75 101 VAL A CA 1
ATOM 762 C C . VAL A 1 101 ? -0.918 -14.389 8.788 1.00 95.75 101 VAL A C 1
ATOM 764 O O . VAL A 1 101 ? -0.204 -14.222 9.776 1.00 95.75 101 VAL A O 1
ATOM 767 N N . VAL A 1 102 ? -0.479 -15.020 7.703 1.00 97.50 102 VAL A N 1
ATOM 768 C CA . VAL A 1 102 ? 0.903 -15.488 7.559 1.00 97.50 102 VAL A CA 1
ATOM 769 C C . VAL A 1 102 ? 1.756 -14.381 6.940 1.00 97.50 102 VAL A C 1
ATOM 771 O O . VAL A 1 102 ? 1.339 -13.707 5.994 1.00 97.50 102 VAL A O 1
ATOM 774 N N . SER A 1 103 ? 2.973 -14.207 7.462 1.00 98.06 103 SER A N 1
ATOM 775 C CA . SER A 1 103 ? 3.965 -13.305 6.870 1.00 98.06 103 SER A CA 1
ATOM 776 C C . SER A 1 103 ? 4.189 -13.648 5.400 1.00 98.06 103 SER A C 1
ATOM 778 O O . SER A 1 103 ? 4.428 -14.802 5.048 1.00 98.06 103 SER A O 1
ATOM 780 N N . SER A 1 104 ? 4.167 -12.641 4.538 1.00 96.88 104 SER A N 1
ATOM 781 C CA . SER A 1 104 ? 4.305 -12.831 3.096 1.00 96.88 104 SER A CA 1
ATOM 782 C C . SER A 1 104 ? 4.790 -11.555 2.427 1.00 96.88 104 SER A C 1
ATOM 784 O O . SER A 1 104 ? 4.330 -10.471 2.760 1.00 96.88 104 SER A O 1
ATOM 786 N N . LYS A 1 105 ? 5.728 -11.681 1.486 1.00 96.19 105 LYS A N 1
ATOM 787 C CA . LYS A 1 105 ? 6.080 -10.587 0.572 1.00 96.19 105 LYS A CA 1
ATOM 788 C C . LYS A 1 105 ? 4.936 -10.329 -0.412 1.00 96.19 105 LYS A C 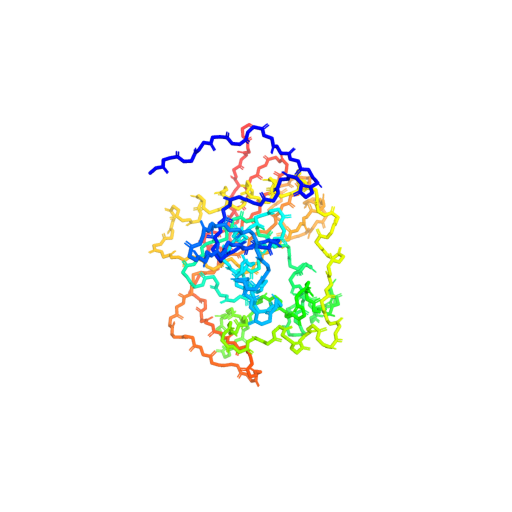1
ATOM 790 O O . LYS A 1 105 ? 4.257 -11.294 -0.794 1.00 96.19 105 LYS A O 1
ATOM 795 N N . GLY A 1 106 ? 4.768 -9.071 -0.802 1.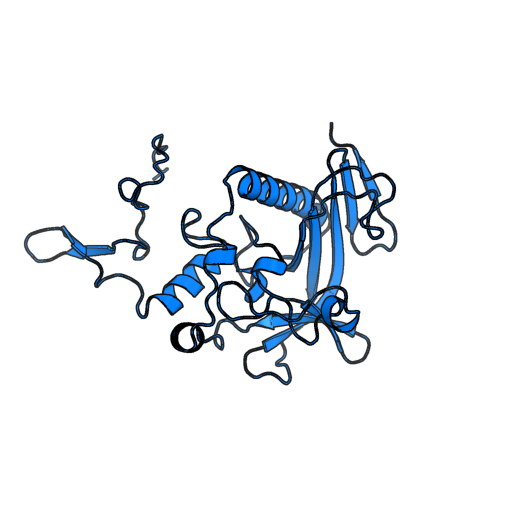00 95.62 106 GLY A N 1
ATOM 796 C CA . GLY A 1 106 ? 3.794 -8.601 -1.779 1.00 95.62 106 GLY A CA 1
ATOM 797 C C . GLY A 1 106 ? 4.156 -8.941 -3.220 1.00 95.62 106 GLY A C 1
ATOM 798 O O . GLY A 1 106 ? 5.026 -9.772 -3.489 1.00 95.62 106 GLY A O 1
ATOM 799 N N . TRP A 1 107 ? 3.455 -8.292 -4.148 1.00 94.94 107 TRP A N 1
ATOM 800 C CA . TRP A 1 107 ? 3.593 -8.496 -5.593 1.00 94.94 107 TRP A CA 1
ATOM 801 C C . TRP A 1 107 ? 4.998 -8.189 -6.132 1.00 94.94 107 TRP A C 1
ATOM 803 O O . TRP A 1 107 ? 5.411 -8.789 -7.121 1.00 94.94 107 TRP A O 1
ATOM 813 N N . ASP A 1 108 ? 5.721 -7.286 -5.476 1.00 93.56 108 ASP A N 1
ATOM 814 C CA . ASP A 1 108 ? 7.015 -6.729 -5.875 1.00 93.56 108 ASP A CA 1
ATOM 815 C C . ASP A 1 108 ? 8.205 -7.284 -5.073 1.00 93.56 108 ASP A C 1
ATOM 817 O O . ASP A 1 108 ? 9.343 -6.851 -5.248 1.00 93.56 108 ASP A O 1
ATOM 821 N N . GLY A 1 109 ? 7.954 -8.241 -4.176 1.00 95.31 109 GLY A N 1
ATOM 822 C CA . GLY A 1 109 ? 8.977 -8.803 -3.295 1.00 95.31 109 GLY A CA 1
ATOM 823 C C . GLY A 1 109 ? 9.265 -7.981 -2.032 1.00 95.31 109 GLY A C 1
ATOM 824 O O . GLY A 1 109 ? 10.062 -8.425 -1.196 1.00 95.31 109 GLY A O 1
ATOM 825 N N . GLU A 1 110 ? 8.597 -6.843 -1.836 1.00 96.31 110 GLU A N 1
ATOM 826 C CA . GLU A 1 110 ? 8.666 -6.063 -0.600 1.00 96.31 110 GLU A CA 1
ATOM 827 C C . GLU A 1 110 ? 7.598 -6.501 0.414 1.00 96.31 110 GLU A C 1
ATOM 829 O O . GLU A 1 110 ? 6.752 -7.358 0.159 1.00 96.31 110 GLU A O 1
ATOM 834 N N . PHE A 1 111 ? 7.652 -5.919 1.612 1.00 97.12 111 PHE A N 1
ATOM 835 C CA . PHE A 1 111 ? 6.538 -5.961 2.558 1.00 97.12 111 PHE A CA 1
ATOM 836 C C . PHE A 1 111 ? 5.838 -4.606 2.597 1.00 97.12 111 PHE A C 1
ATOM 838 O O . PHE A 1 111 ? 6.508 -3.571 2.693 1.00 97.12 111 PHE A O 1
ATOM 845 N N . GLY A 1 112 ? 4.508 -4.626 2.651 1.00 96.81 112 GLY A N 1
ATOM 846 C CA . GLY A 1 112 ? 3.685 -3.437 2.817 1.00 96.81 112 GLY A CA 1
ATOM 847 C C . GLY A 1 112 ? 3.992 -2.648 4.097 1.00 96.81 112 GLY A C 1
ATOM 848 O O . GLY A 1 112 ? 4.745 -3.097 4.981 1.00 96.81 112 GLY A O 1
ATOM 849 N N . PRO A 1 113 ? 3.443 -1.430 4.212 1.00 97.38 113 PRO A N 1
ATOM 850 C CA . PRO A 1 113 ? 3.576 -0.643 5.424 1.00 97.38 113 PRO A CA 1
ATOM 851 C C . PRO A 1 113 ? 2.783 -1.275 6.571 1.00 97.38 113 PRO A C 1
ATOM 853 O O . PRO A 1 113 ? 1.822 -2.011 6.362 1.00 97.38 113 PRO A O 1
ATOM 856 N N . PHE A 1 114 ? 3.183 -0.986 7.805 1.00 97.81 114 PHE A N 1
ATOM 857 C CA . PHE A 1 114 ? 2.433 -1.420 8.979 1.00 97.81 114 PHE A CA 1
ATOM 858 C C . PHE A 1 114 ? 2.629 -0.471 10.154 1.00 97.81 114 PHE A C 1
ATOM 860 O O . PHE A 1 114 ? 3.644 0.222 10.268 1.00 97.81 114 PHE A O 1
ATOM 867 N N . PHE A 1 115 ? 1.652 -0.458 11.056 1.00 97.44 115 PHE A N 1
ATOM 868 C CA . PHE A 1 115 ? 1.778 0.234 12.330 1.00 97.44 115 PHE A CA 1
ATOM 869 C C . PHE A 1 115 ? 2.676 -0.548 13.293 1.00 97.44 115 PHE A C 1
ATOM 871 O O . PHE A 1 115 ? 2.550 -1.762 13.427 1.00 97.44 115 PHE A O 1
ATOM 878 N N . GLU A 1 116 ? 3.552 0.152 14.010 1.00 96.75 116 GLU A N 1
ATOM 879 C CA . GLU A 1 116 ? 4.346 -0.420 15.099 1.00 96.75 116 GLU A CA 1
ATOM 880 C C . GLU A 1 116 ? 4.422 0.524 16.303 1.00 96.75 116 GLU A C 1
ATOM 882 O O . GLU A 1 116 ? 4.369 1.747 16.165 1.00 96.75 116 GLU A O 1
ATOM 887 N N . VAL A 1 117 ? 4.579 -0.037 17.504 1.00 96.50 117 VAL A N 1
ATOM 888 C CA . VAL A 1 117 ? 4.816 0.744 18.724 1.00 96.50 117 VAL A CA 1
ATOM 889 C C . VAL A 1 117 ? 6.293 0.674 19.093 1.00 96.50 117 VAL A C 1
ATOM 891 O O . VAL A 1 117 ? 6.829 -0.396 19.372 1.00 96.50 117 VAL A O 1
ATOM 894 N N . VAL A 1 118 ? 6.947 1.834 19.139 1.00 94.94 118 VAL A N 1
ATOM 895 C CA . VAL A 1 118 ? 8.366 1.977 19.485 1.00 94.94 118 VAL A CA 1
ATOM 896 C C . VAL A 1 118 ? 8.469 2.939 20.656 1.00 94.94 118 VAL A C 1
ATOM 898 O O . VAL A 1 118 ? 8.026 4.084 20.562 1.00 94.94 118 VAL A O 1
ATOM 901 N N . SER A 1 119 ? 9.024 2.471 21.776 1.00 93.75 119 SER A N 1
ATOM 902 C CA . SER A 1 119 ? 9.162 3.269 23.006 1.00 93.75 119 SER A CA 1
ATOM 903 C C . SER A 1 119 ? 7.839 3.917 23.455 1.00 93.75 119 SER A C 1
ATOM 905 O O . SER A 1 119 ? 7.805 5.087 23.828 1.00 93.75 119 SER A O 1
ATOM 907 N N . GLY A 1 120 ? 6.735 3.165 23.369 1.00 95.25 120 GLY A N 1
ATOM 908 C CA . GLY A 1 120 ? 5.396 3.616 23.770 1.00 95.25 120 GLY A CA 1
ATOM 909 C C . GLY A 1 120 ? 4.696 4.559 22.785 1.00 95.25 120 GLY A C 1
ATOM 910 O O . GLY A 1 120 ? 3.609 5.040 23.086 1.00 95.25 120 GLY A O 1
ATOM 911 N N . LYS A 1 121 ? 5.285 4.825 21.614 1.00 96.50 121 LYS A N 1
ATOM 912 C CA . LYS A 1 121 ? 4.712 5.701 20.586 1.00 96.50 121 LYS A CA 1
ATOM 913 C C . LYS A 1 121 ? 4.390 4.937 19.310 1.00 96.50 121 LYS A C 1
ATOM 915 O O . LYS A 1 121 ? 5.195 4.124 18.851 1.00 96.50 121 LYS A O 1
ATOM 920 N N . LEU A 1 122 ? 3.244 5.247 18.714 1.00 96.50 122 LEU A N 1
ATOM 921 C CA . LEU A 1 122 ? 2.821 4.678 17.440 1.00 96.50 122 LEU A CA 1
ATOM 922 C C . LEU A 1 122 ? 3.651 5.263 16.288 1.00 96.50 122 LEU A C 1
ATOM 924 O O . LEU A 1 122 ? 3.888 6.468 16.230 1.00 96.50 122 LEU A O 1
ATOM 928 N N . HIS A 1 123 ? 4.089 4.403 15.381 1.00 97.19 123 HIS A N 1
ATOM 929 C CA . HIS A 1 123 ? 4.812 4.742 14.162 1.00 97.19 123 HIS A CA 1
ATOM 930 C C . HIS A 1 123 ? 4.201 3.985 12.984 1.00 97.19 123 HIS A C 1
ATOM 932 O O . HIS A 1 123 ? 3.603 2.926 13.167 1.00 97.19 123 HIS A O 1
ATOM 938 N N . VAL A 1 124 ? 4.392 4.512 11.779 1.00 96.94 124 VAL A N 1
ATOM 939 C CA . VAL A 1 124 ? 4.252 3.737 10.543 1.00 96.94 124 VAL A CA 1
ATOM 940 C C . VAL A 1 124 ? 5.641 3.314 10.103 1.00 96.94 124 VAL A C 1
ATOM 942 O O . VAL A 1 124 ? 6.545 4.148 10.049 1.00 96.94 124 VAL A O 1
ATOM 945 N N . ASN A 1 125 ? 5.791 2.035 9.783 1.00 97.62 125 ASN A N 1
ATOM 946 C CA . ASN A 1 125 ? 6.998 1.428 9.249 1.00 97.62 125 ASN A CA 1
ATOM 947 C C . ASN A 1 125 ? 6.776 1.052 7.780 1.00 97.62 125 ASN A C 1
ATOM 949 O O . ASN A 1 125 ? 5.844 0.311 7.474 1.00 97.62 125 ASN A O 1
ATOM 953 N N . TYR A 1 126 ? 7.632 1.535 6.885 1.00 97.12 126 TYR A N 1
ATOM 954 C CA . TYR A 1 126 ? 7.505 1.379 5.434 1.00 97.12 126 TYR A CA 1
ATOM 955 C C . TYR A 1 126 ? 8.887 1.275 4.771 1.00 97.12 126 TYR A C 1
ATOM 957 O O . TYR A 1 126 ? 9.918 1.439 5.433 1.00 97.12 126 TYR A O 1
ATOM 965 N N . VAL A 1 127 ? 8.924 0.942 3.483 1.00 96.81 127 VAL A N 1
ATOM 966 C CA . VAL A 1 127 ? 10.168 0.775 2.721 1.00 96.81 127 VAL A CA 1
ATOM 967 C C . VAL A 1 127 ? 10.695 2.141 2.284 1.00 96.81 127 VAL A C 1
ATOM 969 O O . VAL A 1 127 ? 9.947 2.990 1.813 1.00 96.81 127 VAL A O 1
ATOM 972 N N . ASP A 1 128 ? 11.998 2.363 2.414 1.00 94.50 128 ASP A N 1
ATOM 973 C CA . ASP A 1 128 ? 12.669 3.501 1.790 1.00 94.50 128 ASP A CA 1
ATOM 974 C C . ASP A 1 128 ? 12.851 3.204 0.295 1.00 94.50 128 ASP A C 1
ATOM 976 O O . ASP A 1 128 ? 13.600 2.296 -0.073 1.00 94.50 128 ASP A O 1
ATOM 980 N N . ILE A 1 129 ? 12.173 3.964 -0.573 1.00 91.12 129 ILE A N 1
ATOM 981 C CA . ILE A 1 129 ? 12.207 3.759 -2.031 1.00 91.12 129 ILE A CA 1
ATOM 982 C C . ILE A 1 129 ? 13.627 3.807 -2.607 1.00 91.12 129 ILE A C 1
ATOM 984 O O . ILE A 1 129 ? 13.933 3.082 -3.556 1.00 91.12 129 ILE A O 1
ATOM 988 N N . ALA A 1 130 ? 14.516 4.605 -2.002 1.00 90.75 130 ALA A N 1
ATOM 989 C CA . ALA A 1 130 ? 15.911 4.725 -2.417 1.00 90.75 130 ALA A CA 1
ATOM 990 C C . ALA A 1 130 ? 16.759 3.505 -2.017 1.00 90.75 130 ALA A C 1
ATOM 992 O O . ALA A 1 130 ? 17.905 3.381 -2.447 1.00 90.75 130 ALA A O 1
ATOM 993 N N . ARG A 1 131 ? 16.217 2.617 -1.177 1.00 92.75 131 ARG A N 1
ATOM 994 C CA . ARG A 1 131 ? 16.879 1.409 -0.664 1.00 92.75 131 ARG A CA 1
ATOM 995 C C . ARG A 1 131 ? 16.134 0.120 -1.008 1.00 92.75 131 ARG A C 1
ATOM 997 O O . ARG A 1 131 ? 16.522 -0.940 -0.522 1.00 92.75 131 ARG A O 1
ATOM 1004 N N . SER A 1 132 ? 15.077 0.211 -1.810 1.00 92.38 132 SER A N 1
ATOM 1005 C CA . SER A 1 132 ? 14.388 -0.938 -2.392 1.00 92.38 132 SER A CA 1
ATOM 1006 C C . SER A 1 132 ? 15.047 -1.306 -3.717 1.00 92.38 132 SER A C 1
ATOM 1008 O O . SER A 1 132 ? 15.181 -0.451 -4.594 1.00 92.38 132 SER A O 1
ATOM 1010 N N . ASP A 1 133 ? 15.456 -2.565 -3.851 1.00 92.50 133 ASP A N 1
ATOM 1011 C CA . ASP A 1 133 ? 16.148 -3.098 -5.027 1.00 92.50 133 ASP A CA 1
ATOM 1012 C C . ASP A 1 133 ? 15.260 -4.143 -5.712 1.00 92.50 133 ASP A C 1
ATOM 1014 O O . ASP A 1 133 ? 15.221 -5.318 -5.333 1.00 92.50 133 ASP A O 1
ATOM 1018 N N . TYR A 1 134 ? 14.520 -3.696 -6.725 1.00 93.75 134 TYR A N 1
ATOM 1019 C CA . TYR A 1 134 ? 13.609 -4.542 -7.489 1.00 93.75 134 TYR A CA 1
ATOM 1020 C C . TYR A 1 134 ? 14.358 -5.481 -8.429 1.00 93.75 134 TYR A C 1
ATOM 1022 O O . TYR A 1 134 ? 13.823 -6.529 -8.789 1.00 93.75 134 TYR A O 1
ATOM 1030 N N . VAL A 1 135 ? 15.595 -5.160 -8.813 1.00 94.31 135 VAL A N 1
ATOM 1031 C CA . VAL A 1 135 ? 16.431 -6.079 -9.596 1.00 94.31 135 VAL A CA 1
ATOM 1032 C C . VAL A 1 135 ? 16.744 -7.313 -8.769 1.00 94.31 135 VAL A C 1
ATOM 1034 O O . VAL A 1 135 ? 16.553 -8.433 -9.240 1.00 94.31 135 VAL A O 1
ATOM 1037 N N . SER A 1 136 ? 17.175 -7.114 -7.524 1.00 94.69 136 SER A N 1
ATOM 1038 C CA . SER A 1 136 ? 17.456 -8.209 -6.601 1.00 94.69 136 SER A CA 1
ATOM 1039 C C . SER A 1 136 ? 16.209 -9.055 -6.329 1.00 94.69 136 SER A C 1
ATOM 1041 O O . SER A 1 136 ? 16.287 -10.280 -6.426 1.00 94.69 136 SER A O 1
ATOM 1043 N N . HIS A 1 137 ? 15.045 -8.437 -6.080 1.00 95.00 137 HIS A N 1
ATOM 1044 C CA . HIS A 1 137 ? 13.782 -9.177 -5.909 1.00 95.00 137 HIS A CA 1
ATOM 1045 C C . HIS A 1 137 ? 13.381 -9.945 -7.179 1.00 95.00 137 HIS A C 1
ATOM 1047 O O . HIS A 1 137 ? 12.958 -11.098 -7.097 1.00 95.00 137 HIS A O 1
ATOM 1053 N N . ALA A 1 138 ? 13.554 -9.356 -8.366 1.00 94.12 138 ALA A N 1
ATOM 1054 C CA . ALA A 1 138 ? 13.236 -10.012 -9.634 1.00 94.12 138 ALA A CA 1
ATOM 1055 C C . ALA A 1 138 ? 14.149 -11.217 -9.902 1.00 94.12 138 ALA A C 1
ATOM 1057 O O . ALA A 1 138 ? 13.666 -12.288 -10.267 1.00 94.12 138 ALA A O 1
ATOM 1058 N N . LEU A 1 139 ? 15.458 -11.074 -9.674 1.00 96.06 139 LEU A N 1
ATOM 1059 C CA . LEU A 1 139 ? 16.430 -12.162 -9.824 1.00 96.06 139 LEU A CA 1
ATOM 1060 C C . LEU A 1 139 ? 16.223 -13.280 -8.795 1.00 96.06 139 LEU A C 1
ATOM 1062 O O . LEU A 1 139 ? 16.495 -14.441 -9.098 1.00 96.06 139 LEU A O 1
ATOM 1066 N N . ALA A 1 140 ? 15.723 -12.946 -7.604 1.00 96.19 140 ALA A N 1
ATOM 1067 C CA . ALA A 1 140 ? 15.333 -13.916 -6.586 1.00 96.19 140 ALA A CA 1
ATOM 1068 C C . ALA A 1 140 ? 13.998 -14.623 -6.896 1.00 96.19 140 ALA A C 1
ATOM 1070 O O . ALA A 1 140 ? 13.656 -15.592 -6.220 1.00 96.19 140 ALA A O 1
ATOM 1071 N N . GLY A 1 141 ? 13.252 -14.172 -7.912 1.00 94.56 141 GLY A N 1
ATOM 1072 C CA . GLY A 1 141 ? 11.926 -14.702 -8.234 1.00 94.56 141 GLY A CA 1
ATOM 1073 C C . GLY A 1 141 ? 10.851 -14.312 -7.216 1.00 94.56 141 GLY A C 1
ATOM 1074 O O . GLY A 1 141 ? 9.848 -15.010 -7.093 1.00 94.56 141 GLY A O 1
ATOM 1075 N N . ASP A 1 142 ? 11.050 -13.215 -6.482 1.00 95.00 142 ASP A N 1
ATOM 1076 C CA . ASP A 1 142 ? 10.152 -12.780 -5.406 1.00 95.00 142 ASP A CA 1
ATOM 1077 C C . ASP A 1 142 ? 8.904 -12.035 -5.912 1.00 95.00 142 ASP A C 1
ATOM 1079 O O . ASP A 1 142 ? 7.969 -11.811 -5.141 1.00 95.00 142 ASP A O 1
ATOM 1083 N N . PHE A 1 143 ? 8.862 -11.676 -7.200 1.00 93.69 143 PHE A N 1
ATOM 1084 C CA . PHE A 1 143 ? 7.695 -11.045 -7.815 1.00 93.69 143 PHE A CA 1
ATOM 1085 C C . PHE A 1 143 ? 6.533 -12.027 -7.948 1.00 93.69 143 PHE A C 1
ATOM 1087 O O . PHE A 1 143 ? 6.672 -13.133 -8.473 1.00 93.69 143 PHE A O 1
ATOM 1094 N N . LYS A 1 144 ? 5.344 -11.582 -7.546 1.00 92.31 144 LYS A N 1
ATOM 1095 C CA . LYS A 1 144 ? 4.108 -12.370 -7.557 1.00 92.31 144 LYS A CA 1
ATOM 1096 C C . LYS A 1 144 ? 3.036 -11.673 -8.374 1.00 92.31 144 LYS A C 1
ATOM 1098 O O . LYS A 1 144 ? 2.057 -11.159 -7.839 1.00 92.31 144 LYS A O 1
ATOM 1103 N N . VAL A 1 145 ? 3.202 -11.713 -9.692 1.00 86.31 145 VAL A N 1
ATOM 1104 C CA . VAL A 1 145 ? 2.245 -11.139 -10.656 1.00 86.31 145 VAL A CA 1
ATOM 1105 C C . VAL A 1 145 ? 0.839 -11.732 -10.493 1.00 86.31 145 VAL A C 1
ATOM 1107 O O . VAL A 1 145 ? -0.152 -11.058 -10.741 1.00 86.31 145 VAL A O 1
ATOM 1110 N N . SER A 1 146 ? 0.717 -12.965 -9.993 1.00 89.19 146 SER A N 1
ATOM 1111 C CA . SER A 1 146 ? -0.585 -13.581 -9.707 1.00 89.19 146 SER A CA 1
ATOM 1112 C C . SER A 1 146 ? -1.433 -12.799 -8.697 1.00 89.19 146 SER A C 1
ATOM 1114 O O . SER A 1 146 ? -2.649 -12.931 -8.721 1.00 89.19 146 SER A O 1
ATOM 1116 N N . LEU A 1 147 ? -0.825 -11.983 -7.823 1.00 88.81 147 LEU A N 1
ATOM 1117 C CA . LEU A 1 147 ? -1.562 -11.143 -6.869 1.00 88.81 147 LEU A CA 1
ATOM 1118 C C . LEU A 1 147 ? -2.290 -9.973 -7.544 1.00 88.81 147 LEU A C 1
ATOM 1120 O O . LEU A 1 147 ? -3.192 -9.404 -6.940 1.00 88.81 147 LEU A O 1
ATOM 1124 N N . THR A 1 148 ? -1.910 -9.616 -8.773 1.00 86.19 148 THR A N 1
ATOM 1125 C CA . THR A 1 148 ? -2.523 -8.520 -9.537 1.00 86.19 148 THR A CA 1
ATOM 1126 C C . THR A 1 148 ? -3.227 -8.993 -10.808 1.00 86.19 148 THR A C 1
ATOM 1128 O O . THR A 1 148 ? -4.094 -8.288 -11.315 1.00 86.19 148 THR A O 1
ATOM 1131 N N . ALA A 1 149 ? -2.908 -10.192 -11.304 1.00 83.56 149 ALA A N 1
ATOM 1132 C CA . ALA A 1 149 ? -3.382 -10.701 -12.592 1.00 83.56 149 ALA A CA 1
ATOM 1133 C C . ALA A 1 149 ? -4.903 -10.926 -12.685 1.00 83.56 149 ALA A C 1
ATOM 1135 O O . ALA A 1 149 ? -5.455 -10.872 -13.781 1.00 83.56 149 ALA A O 1
ATOM 1136 N N . GLU A 1 150 ? -5.577 -11.198 -11.566 1.00 82.06 150 GLU A N 1
ATOM 1137 C CA . GLU A 1 150 ? -7.010 -11.540 -11.552 1.00 82.06 150 GLU A CA 1
ATOM 1138 C C . GLU A 1 150 ? -7.914 -10.377 -11.112 1.00 82.06 150 GLU A C 1
ATOM 1140 O O . GLU A 1 150 ? -9.138 -10.525 -11.064 1.00 82.06 150 GLU A O 1
ATOM 1145 N N . ILE A 1 151 ? -7.339 -9.206 -10.816 1.00 87.00 151 ILE A N 1
ATOM 1146 C CA . ILE A 1 151 ? -8.105 -8.043 -10.364 1.00 87.00 151 ILE A CA 1
ATOM 1147 C C . ILE A 1 151 ? -8.963 -7.515 -11.520 1.00 87.00 151 ILE A C 1
ATOM 1149 O O . ILE A 1 151 ? -8.458 -7.157 -12.581 1.00 87.00 151 ILE A O 1
ATOM 1153 N N . GLN A 1 152 ? -10.275 -7.449 -11.296 1.00 87.44 152 GLN A N 1
ATOM 1154 C CA . GLN A 1 152 ? -11.237 -6.942 -12.276 1.00 87.44 152 GLN A CA 1
ATOM 1155 C C . GLN A 1 152 ? -11.441 -5.427 -12.139 1.00 87.44 152 GLN A C 1
ATOM 1157 O O . GLN A 1 152 ? -11.197 -4.837 -11.083 1.00 87.44 152 GLN A O 1
ATOM 1162 N N . SER A 1 153 ? -11.931 -4.780 -13.198 1.00 87.50 153 SER A N 1
ATOM 1163 C CA . SER A 1 153 ? -12.161 -3.329 -13.201 1.00 87.50 153 SER A CA 1
ATOM 1164 C C . SER A 1 153 ? -13.166 -2.883 -12.136 1.00 87.50 153 SER A C 1
ATOM 1166 O O . SER A 1 153 ? -13.001 -1.816 -11.551 1.00 87.50 153 SER A O 1
ATOM 1168 N N . GLU A 1 154 ? -14.176 -3.699 -11.833 1.00 90.56 154 GLU A N 1
ATOM 1169 C CA . GLU A 1 154 ? -15.177 -3.419 -10.799 1.00 90.56 154 GLU A CA 1
ATOM 1170 C C . GLU A 1 154 ? -14.538 -3.288 -9.412 1.00 90.56 154 GLU A C 1
ATOM 1172 O O . GLU A 1 154 ? -14.909 -2.410 -8.629 1.00 90.56 154 GLU A O 1
ATOM 1177 N N . GLU A 1 155 ? -13.550 -4.134 -9.123 1.00 91.19 155 GLU A N 1
ATOM 1178 C CA . GLU A 1 155 ? -12.806 -4.115 -7.868 1.00 91.19 155 GLU A CA 1
ATOM 1179 C C . GLU A 1 155 ? -11.974 -2.830 -7.763 1.00 91.19 155 GLU A C 1
ATOM 1181 O O . GLU A 1 155 ? -12.055 -2.122 -6.759 1.00 91.19 155 GLU A O 1
ATOM 1186 N N . LEU A 1 156 ? -11.257 -2.455 -8.829 1.00 90.38 156 LEU A N 1
ATOM 1187 C CA . LEU A 1 156 ? -10.481 -1.208 -8.874 1.00 90.38 156 LEU A CA 1
ATOM 1188 C C . LEU A 1 156 ? -11.363 0.038 -8.709 1.00 90.38 156 LEU A C 1
ATOM 1190 O O . LEU A 1 156 ? -11.021 0.936 -7.938 1.00 90.38 156 LEU A O 1
ATOM 1194 N N . ILE A 1 157 ? -12.517 0.078 -9.385 1.00 91.38 157 ILE A N 1
ATOM 1195 C CA . ILE A 1 157 ? -13.494 1.169 -9.255 1.00 91.38 157 ILE A CA 1
ATOM 1196 C C . ILE A 1 157 ? -13.981 1.269 -7.809 1.00 91.38 157 ILE A C 1
ATOM 1198 O O . ILE A 1 157 ? -14.027 2.364 -7.249 1.00 91.38 157 ILE A O 1
ATOM 1202 N N . THR A 1 158 ? -14.310 0.137 -7.186 1.00 92.12 158 THR A N 1
ATOM 1203 C CA . THR A 1 158 ? -14.832 0.124 -5.814 1.00 92.12 158 THR A CA 1
ATOM 1204 C C . THR A 1 158 ? -13.764 0.559 -4.804 1.00 92.12 158 THR A C 1
ATOM 1206 O O . THR A 1 158 ? -14.058 1.360 -3.916 1.00 92.12 158 THR A O 1
ATOM 1209 N N . ARG A 1 159 ? -12.509 0.115 -4.963 1.00 94.00 159 ARG A N 1
ATOM 1210 C CA . ARG A 1 159 ? -11.372 0.566 -4.138 1.00 94.00 159 ARG A CA 1
ATOM 1211 C C . ARG A 1 159 ? -11.131 2.068 -4.268 1.00 94.00 159 ARG A C 1
ATOM 1213 O O . ARG A 1 159 ? -10.959 2.743 -3.254 1.00 94.00 159 ARG A O 1
ATOM 1220 N N . HIS A 1 160 ? -11.162 2.600 -5.491 1.00 93.50 160 HIS A N 1
ATOM 1221 C CA . HIS A 1 160 ? -11.011 4.035 -5.740 1.00 93.50 160 HIS A CA 1
ATOM 1222 C C . HIS A 1 160 ? -12.130 4.849 -5.086 1.00 93.50 160 HIS A C 1
ATOM 1224 O O . HIS A 1 160 ? -11.866 5.837 -4.405 1.00 93.50 160 HIS A O 1
ATOM 1230 N N . GLN A 1 161 ? -13.383 4.411 -5.232 1.00 92.94 161 GLN A N 1
ATOM 1231 C CA . GLN A 1 161 ? -14.528 5.058 -4.591 1.00 92.94 161 GLN A CA 1
ATOM 1232 C C . GLN A 1 161 ? -14.407 5.031 -3.064 1.00 92.94 161 GLN A C 1
ATOM 1234 O O . GLN A 1 161 ? -14.638 6.051 -2.415 1.00 92.94 161 GLN A O 1
ATOM 1239 N N . ALA A 1 162 ? -13.999 3.898 -2.483 1.00 93.88 162 ALA A N 1
ATOM 1240 C CA . ALA A 1 162 ? -13.766 3.794 -1.047 1.00 93.88 162 ALA A CA 1
ATOM 1241 C C . ALA A 1 162 ? -12.682 4.770 -0.577 1.00 93.88 162 ALA A C 1
ATOM 1243 O O . ALA A 1 162 ? -12.889 5.483 0.407 1.00 93.88 162 ALA A O 1
ATOM 1244 N N . LEU A 1 163 ? -11.571 4.858 -1.314 1.00 93.88 163 LEU A N 1
ATOM 1245 C CA . LEU A 1 163 ? -10.507 5.815 -1.041 1.00 93.88 163 LEU A CA 1
ATOM 1246 C C . LEU A 1 163 ? -11.023 7.257 -1.080 1.00 93.88 163 LEU A C 1
ATOM 1248 O O . LEU A 1 163 ? -10.896 7.960 -0.082 1.00 93.88 163 LEU A O 1
ATOM 1252 N N . GLN A 1 164 ? -11.669 7.671 -2.173 1.00 91.75 164 GLN A N 1
ATOM 1253 C CA . GLN A 1 164 ? -12.177 9.035 -2.343 1.00 91.75 164 GLN A CA 1
ATOM 1254 C C . GLN A 1 164 ? -13.160 9.435 -1.240 1.00 91.75 164 GLN A C 1
ATOM 1256 O O . GLN A 1 164 ? -13.080 10.536 -0.691 1.00 91.75 164 GLN A O 1
ATOM 1261 N N . VAL A 1 165 ? -14.090 8.542 -0.887 1.00 91.00 165 VAL A N 1
ATOM 1262 C CA . VAL A 1 165 ? -15.060 8.810 0.179 1.00 91.00 165 VAL A CA 1
ATOM 1263 C C . VAL A 1 165 ? -14.337 8.950 1.522 1.00 91.00 165 VAL A C 1
ATOM 1265 O O . VAL A 1 165 ? -14.580 9.921 2.241 1.00 91.00 165 VAL A O 1
ATOM 1268 N N . CYS A 1 166 ? -13.421 8.039 1.854 1.00 91.44 166 CYS A N 1
ATOM 1269 C CA . CYS A 1 166 ? -12.661 8.109 3.100 1.00 91.44 166 CYS A CA 1
ATOM 1270 C C . CYS A 1 166 ? -11.778 9.362 3.182 1.00 91.44 166 CYS A C 1
ATOM 1272 O O . CYS A 1 166 ? -11.783 10.052 4.205 1.00 91.44 166 CYS A O 1
ATOM 1274 N N . GLU A 1 167 ? -11.074 9.703 2.103 1.00 88.69 167 GLU A N 1
ATOM 1275 C CA . GLU A 1 167 ? -10.261 10.914 2.014 1.00 88.69 167 GLU A CA 1
ATOM 1276 C C . GLU A 1 167 ? -11.117 12.164 2.168 1.00 88.69 167 GLU A C 1
ATOM 1278 O O . GLU A 1 167 ? -10.747 13.043 2.940 1.00 88.69 167 GLU A O 1
ATOM 1283 N N . SER A 1 168 ? -12.292 12.239 1.536 1.00 87.06 168 SER A N 1
ATOM 1284 C CA . SER A 1 168 ? -13.177 13.406 1.666 1.00 87.06 168 SER A CA 1
ATOM 1285 C C . SER A 1 168 ? -13.609 13.676 3.112 1.00 87.06 168 SER A C 1
ATOM 1287 O O . SER A 1 168 ? -13.810 14.825 3.500 1.00 87.06 168 SER A O 1
ATOM 1289 N N . ILE A 1 169 ? -13.722 12.627 3.932 1.00 85.25 169 ILE A N 1
ATOM 1290 C CA . ILE A 1 169 ? -14.090 12.743 5.345 1.00 85.25 169 ILE A CA 1
ATOM 1291 C C . ILE A 1 169 ? -12.877 13.118 6.194 1.00 85.25 169 ILE A C 1
ATOM 1293 O O . ILE A 1 169 ? -12.983 13.985 7.060 1.00 85.25 169 ILE A O 1
ATOM 1297 N N . ILE A 1 170 ? -11.739 12.463 5.962 1.00 82.44 170 ILE A N 1
ATOM 1298 C CA . ILE A 1 170 ? -10.534 12.637 6.779 1.00 82.44 170 ILE A CA 1
ATOM 1299 C C . ILE A 1 170 ? -9.850 13.969 6.459 1.00 82.44 170 ILE A C 1
ATOM 1301 O O . ILE A 1 170 ? -9.508 14.714 7.370 1.00 82.44 170 ILE A O 1
ATOM 1305 N N . THR A 1 171 ? -9.705 14.321 5.181 1.00 75.44 171 THR A N 1
ATOM 1306 C CA . THR A 1 171 ? -9.052 15.570 4.750 1.00 75.44 171 THR A CA 1
ATOM 1307 C C . THR A 1 171 ? -9.893 16.811 5.035 1.00 75.44 171 THR A C 1
ATOM 1309 O O . THR A 1 171 ? -9.334 17.871 5.287 1.00 75.44 171 THR A O 1
ATOM 1312 N N . ALA A 1 172 ? -11.224 16.693 5.122 1.00 62.31 172 ALA A N 1
ATOM 1313 C CA . ALA A 1 172 ? -12.069 17.787 5.611 1.00 62.31 172 ALA A CA 1
ATOM 1314 C C . ALA A 1 172 ? -11.775 18.165 7.080 1.00 62.31 172 ALA A C 1
ATOM 1316 O O . ALA A 1 172 ? -12.115 19.271 7.502 1.00 62.31 172 ALA A O 1
ATOM 1317 N N . GLY A 1 173 ? -11.159 17.262 7.856 1.00 57.06 173 GLY A N 1
ATOM 1318 C CA . GLY A 1 173 ? -10.712 17.500 9.233 1.00 57.06 173 GLY A CA 1
ATOM 1319 C C . GLY A 1 173 ? -9.191 17.592 9.421 1.00 57.06 173 GLY A C 1
ATOM 1320 O O . GLY A 1 173 ? -8.748 18.070 10.467 1.00 57.06 173 GLY A O 1
ATOM 1321 N N . ALA A 1 174 ? -8.390 17.155 8.443 1.00 58.66 174 ALA A N 1
ATOM 1322 C CA . ALA A 1 174 ? -6.931 17.099 8.529 1.00 58.66 174 ALA A CA 1
ATOM 1323 C C . ALA A 1 174 ? -6.268 18.306 7.846 1.00 58.66 174 ALA A C 1
ATOM 1325 O O . ALA A 1 174 ? -6.621 18.697 6.740 1.00 58.66 174 ALA A O 1
ATOM 1326 N N . ASN A 1 175 ? -5.255 18.880 8.499 1.00 54.34 175 ASN A N 1
ATOM 1327 C CA . ASN A 1 175 ? -4.513 20.050 8.004 1.00 54.34 175 ASN A CA 1
ATOM 1328 C C . ASN A 1 175 ? -3.253 19.674 7.192 1.00 54.34 175 ASN A C 1
ATOM 1330 O O . ASN A 1 175 ? -2.436 20.540 6.882 1.00 54.34 175 ASN A O 1
ATOM 1334 N N . THR A 1 176 ? -3.046 18.382 6.919 1.00 61.38 176 THR A N 1
ATOM 1335 C CA . THR A 1 176 ? -1.807 17.818 6.361 1.00 61.38 176 THR A CA 1
ATOM 1336 C C . THR A 1 176 ? -2.092 16.617 5.462 1.00 61.38 176 THR A C 1
ATOM 1338 O O . THR A 1 176 ? -3.087 15.925 5.677 1.00 61.38 176 THR A O 1
ATOM 1341 N N . ASP A 1 177 ? -1.167 16.306 4.550 1.00 71.88 177 ASP A N 1
ATOM 1342 C CA . ASP A 1 177 ? -1.141 15.036 3.816 1.00 71.88 177 ASP A CA 1
ATOM 1343 C C . ASP A 1 177 ? -1.178 13.841 4.785 1.00 71.88 177 ASP A C 1
ATOM 1345 O O . ASP A 1 177 ? -0.422 13.780 5.764 1.00 71.88 177 ASP A O 1
ATOM 1349 N N . VAL A 1 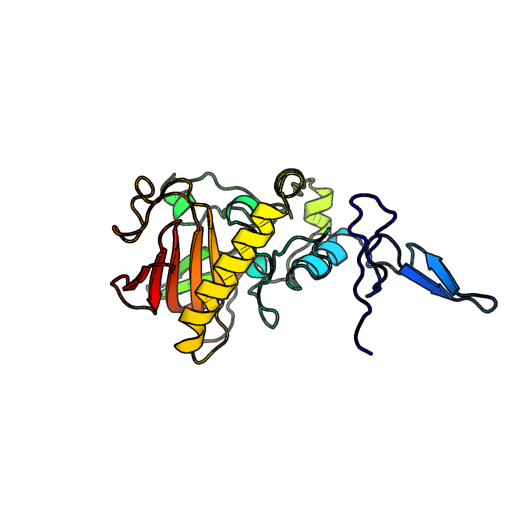178 ? -2.081 12.894 4.528 1.00 87.06 178 VAL A N 1
ATOM 1350 C CA . VAL A 1 178 ? -2.278 11.692 5.347 1.00 87.06 178 VAL A CA 1
ATOM 1351 C C . VAL A 1 178 ? -1.668 10.470 4.670 1.00 87.06 178 VAL A C 1
ATOM 1353 O O . VAL A 1 178 ? -1.801 10.268 3.468 1.00 87.06 178 VAL A O 1
ATOM 1356 N N . PHE A 1 179 ? -1.016 9.613 5.453 1.00 91.50 179 PHE A N 1
ATOM 1357 C CA . PHE A 1 179 ? -0.440 8.368 4.958 1.00 91.50 179 PHE A CA 1
ATOM 1358 C C . PHE A 1 179 ? -1.460 7.229 5.022 1.00 91.50 179 PHE A C 1
ATOM 1360 O O . PHE A 1 179 ? -1.837 6.815 6.118 1.00 91.50 179 PHE A O 1
ATOM 1367 N N . LEU A 1 180 ? -1.873 6.684 3.877 1.00 94.31 180 LEU A N 1
ATOM 1368 C CA . LEU A 1 180 ? -2.701 5.476 3.821 1.00 94.31 180 LEU A CA 1
ATOM 1369 C C . LEU A 1 180 ? -1.860 4.237 4.162 1.00 94.31 180 LEU A C 1
ATOM 1371 O O . LEU A 1 180 ? -1.014 3.810 3.378 1.00 94.31 180 LEU A O 1
ATOM 1375 N N . CYS A 1 181 ? -2.101 3.660 5.337 1.00 95.31 181 CYS A N 1
ATOM 1376 C CA . CYS A 1 181 ? -1.333 2.540 5.876 1.00 95.31 181 CYS A CA 1
ATOM 1377 C C . CYS A 1 181 ? -2.005 1.195 5.616 1.00 95.31 181 CYS A C 1
ATOM 1379 O O . CYS A 1 181 ? -1.341 0.251 5.212 1.00 95.31 181 CYS A O 1
ATOM 1381 N N . VAL A 1 182 ? -3.320 1.117 5.802 1.00 96.06 182 VAL A N 1
ATOM 1382 C CA . VAL A 1 182 ? -4.082 -0.138 5.741 1.00 96.06 182 VAL A CA 1
ATOM 1383 C C . VAL A 1 182 ? -5.152 -0.004 4.675 1.00 96.06 182 VAL A C 1
ATOM 1385 O O . VAL A 1 182 ? -5.845 1.011 4.643 1.00 96.06 182 VAL A O 1
ATOM 1388 N N . VAL A 1 183 ? -5.284 -1.027 3.833 1.00 96.75 183 VAL A N 1
ATOM 1389 C CA . VAL A 1 183 ? -6.412 -1.205 2.913 1.00 96.75 183 VAL A CA 1
ATOM 1390 C C . VAL A 1 183 ? -6.785 -2.678 2.919 1.00 96.75 183 VAL A C 1
ATOM 1392 O O . VAL A 1 183 ? -6.039 -3.536 2.436 1.00 96.75 183 VAL A O 1
ATOM 1395 N N . ARG A 1 184 ? -7.948 -2.985 3.483 1.00 95.06 184 ARG A N 1
ATOM 1396 C CA . ARG A 1 184 ? -8.433 -4.355 3.644 1.00 95.06 184 ARG A CA 1
ATOM 1397 C C . ARG A 1 184 ? -9.801 -4.498 3.015 1.00 95.06 184 ARG A C 1
ATOM 1399 O O . ARG A 1 184 ? -10.675 -3.673 3.258 1.00 95.06 184 ARG A O 1
ATOM 1406 N N . ASN A 1 185 ? -9.983 -5.582 2.275 1.00 94.81 185 ASN A N 1
ATOM 1407 C CA . ASN A 1 185 ? -11.307 -6.056 1.913 1.00 94.81 185 ASN A CA 1
ATOM 1408 C C . ASN A 1 185 ? -11.948 -6.738 3.134 1.00 94.81 185 ASN A C 1
ATOM 1410 O O . ASN A 1 185 ? -11.265 -7.426 3.900 1.00 94.81 185 ASN A O 1
ATOM 1414 N N . ILE A 1 186 ? -13.241 -6.509 3.314 1.00 94.88 186 ILE A N 1
ATOM 1415 C CA . ILE A 1 186 ? -14.085 -7.106 4.336 1.00 94.88 186 ILE A CA 1
ATOM 1416 C C . ILE A 1 186 ? -15.250 -7.787 3.623 1.00 94.88 186 ILE A C 1
ATOM 1418 O O . ILE A 1 186 ? -16.097 -7.112 3.041 1.00 94.88 186 ILE A O 1
ATOM 1422 N N . ASP A 1 187 ? -15.313 -9.116 3.699 1.00 93.50 187 ASP A N 1
ATOM 1423 C CA . ASP A 1 187 ? -16.367 -9.891 3.031 1.00 93.50 187 ASP A CA 1
ATOM 1424 C C . ASP A 1 187 ? -17.749 -9.638 3.647 1.00 93.50 187 ASP A C 1
ATOM 1426 O O . ASP A 1 187 ? -18.744 -9.509 2.934 1.00 93.50 187 ASP A O 1
ATOM 1430 N N . ASP A 1 188 ? -17.806 -9.540 4.978 1.00 92.75 188 ASP A N 1
ATOM 1431 C CA . ASP A 1 188 ? -19.023 -9.202 5.712 1.00 92.75 188 ASP A CA 1
ATOM 1432 C C . ASP A 1 188 ? -18.709 -8.518 7.049 1.00 92.75 188 ASP A C 1
ATOM 1434 O O . ASP A 1 188 ? -18.115 -9.105 7.964 1.00 92.75 188 ASP A O 1
ATOM 1438 N N . TRP A 1 189 ? -19.164 -7.274 7.189 1.00 92.69 189 TRP A N 1
ATOM 1439 C CA . TRP A 1 189 ? -19.051 -6.496 8.419 1.00 92.69 189 TRP A CA 1
ATOM 1440 C C . TRP A 1 189 ? -19.741 -7.135 9.627 1.00 92.69 189 TRP A C 1
ATOM 1442 O O . TRP A 1 189 ? -19.297 -6.907 10.754 1.00 92.69 189 TRP A O 1
ATOM 1452 N N . ALA A 1 190 ? -20.757 -7.979 9.421 1.00 87.44 190 ALA A N 1
ATOM 1453 C CA . ALA A 1 190 ? -21.412 -8.702 10.510 1.00 87.44 190 ALA A CA 1
ATOM 1454 C C . ALA A 1 190 ? -20.485 -9.733 11.183 1.00 87.44 190 ALA A C 1
ATOM 1456 O O . ALA A 1 190 ? -20.666 -10.051 12.359 1.00 87.44 190 ALA A O 1
ATOM 1457 N N . VAL A 1 191 ? -19.485 -10.241 10.454 1.00 86.62 191 VAL A N 1
ATOM 1458 C CA . VAL A 1 191 ? -18.557 -11.284 10.922 1.00 86.62 191 VAL A CA 1
ATOM 1459 C C . VAL A 1 191 ? -17.183 -10.712 11.276 1.00 86.62 191 VAL A C 1
ATOM 1461 O O . VAL A 1 191 ? -16.497 -11.247 12.144 1.00 86.62 191 VAL A O 1
ATOM 1464 N N . ALA A 1 192 ? -16.782 -9.601 10.652 1.00 83.25 192 ALA A N 1
ATOM 1465 C CA . ALA A 1 192 ? -15.441 -9.031 10.789 1.00 83.25 192 ALA A CA 1
ATOM 1466 C C . ALA A 1 192 ? -15.057 -8.615 12.224 1.00 83.25 192 ALA A C 1
ATOM 1468 O O . ALA A 1 192 ? -13.871 -8.523 12.535 1.00 83.25 192 ALA A O 1
ATOM 1469 N N . GLY A 1 193 ? -16.031 -8.326 13.098 1.00 68.56 193 GLY A N 1
ATOM 1470 C CA . GLY A 1 193 ? -15.831 -8.060 14.534 1.00 68.56 193 GLY A CA 1
ATOM 1471 C C . GLY A 1 193 ? -15.097 -6.755 14.899 1.00 68.56 193 GLY A C 1
ATOM 1472 O O . GLY A 1 193 ? -15.199 -6.304 16.036 1.00 68.56 193 GLY A O 1
ATOM 1473 N N . ALA A 1 194 ? -14.395 -6.125 13.952 1.00 66.56 194 ALA A N 1
ATOM 1474 C CA . ALA A 1 194 ? -13.662 -4.862 14.114 1.00 66.56 194 ALA A CA 1
ATOM 1475 C C . ALA A 1 194 ? -14.417 -3.629 13.565 1.00 66.56 194 ALA A C 1
ATOM 1477 O O . ALA A 1 194 ? -13.939 -2.495 13.673 1.00 66.56 194 ALA A O 1
ATOM 1478 N N . GLY A 1 195 ? -15.596 -3.847 12.974 1.00 70.06 195 GLY A N 1
ATOM 1479 C CA . GLY A 1 195 ? -16.432 -2.824 12.348 1.00 70.06 195 GLY A CA 1
ATOM 1480 C C . GLY A 1 195 ? -17.279 -2.007 13.321 1.00 70.06 195 GLY A C 1
ATOM 1481 O O . GLY A 1 195 ? -17.605 -2.456 14.422 1.00 70.06 195 GLY A O 1
ATOM 1482 N N . ALA A 1 196 ? -17.717 -0.821 12.901 1.00 83.50 196 ALA A N 1
ATOM 1483 C CA . ALA A 1 196 ? -18.878 -0.186 13.518 1.00 83.50 196 ALA A CA 1
ATOM 1484 C C . ALA A 1 196 ? -20.099 -1.113 13.396 1.00 83.50 196 ALA A C 1
ATOM 1486 O O . ALA A 1 196 ? -20.415 -1.573 12.303 1.00 83.50 196 ALA A O 1
ATOM 1487 N N . ALA A 1 197 ? -20.804 -1.361 14.505 1.00 85.31 197 ALA A N 1
ATOM 1488 C CA . ALA A 1 197 ? -21.896 -2.341 14.575 1.00 85.31 197 ALA A CA 1
ATOM 1489 C C . ALA A 1 197 ? -23.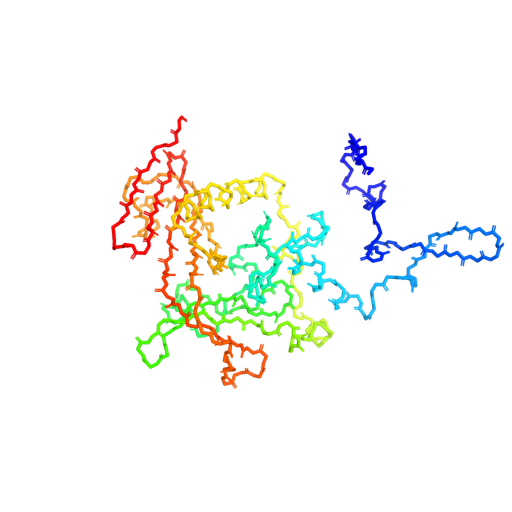055 -2.076 13.593 1.00 85.31 197 ALA A C 1
ATOM 1491 O O . ALA A 1 197 ? -23.871 -2.955 13.335 1.00 85.31 197 ALA A O 1
ATOM 1492 N N . GLN A 1 198 ? -23.151 -0.852 13.073 1.00 89.88 198 GLN A N 1
ATOM 1493 C CA . GLN A 1 198 ? -24.145 -0.445 12.089 1.00 89.88 198 GLN A CA 1
ATOM 1494 C C . GLN A 1 198 ? -23.797 -0.874 10.657 1.00 89.88 198 GLN A C 1
ATOM 1496 O O . GLN A 1 198 ? -24.695 -0.889 9.819 1.00 89.88 198 GLN A O 1
ATOM 1501 N N . LEU A 1 199 ? -22.531 -1.178 10.353 1.00 92.19 199 LEU A N 1
ATOM 1502 C CA . LEU A 1 199 ? -22.101 -1.557 9.007 1.00 92.19 199 LEU A CA 1
ATOM 1503 C C . LEU A 1 199 ? -22.568 -2.966 8.648 1.00 92.19 199 LEU A C 1
ATOM 1505 O O . LEU A 1 199 ? -22.596 -3.862 9.489 1.00 92.19 199 LEU A O 1
ATOM 1509 N N . GLN A 1 200 ? -22.932 -3.153 7.381 1.00 91.31 200 GLN A N 1
ATOM 1510 C CA . GLN A 1 200 ? -23.458 -4.414 6.865 1.00 91.31 200 GLN A CA 1
ATOM 1511 C C . GLN A 1 200 ? -22.818 -4.794 5.533 1.00 91.31 200 GLN A C 1
ATOM 1513 O O . GLN A 1 200 ? -22.451 -3.929 4.727 1.00 91.31 200 GLN A O 1
ATOM 1518 N N . GLY A 1 201 ? -22.773 -6.102 5.277 1.00 92.25 201 GLY A N 1
ATOM 1519 C CA . GLY A 1 201 ? -22.320 -6.677 4.018 1.00 92.25 201 GLY A CA 1
ATOM 1520 C C . GLY A 1 201 ? -20.837 -6.439 3.760 1.00 92.25 201 GLY A C 1
ATOM 1521 O O . GLY A 1 201 ? -20.076 -6.109 4.669 1.00 92.25 201 GLY A O 1
ATOM 1522 N N . ARG A 1 202 ? -20.439 -6.601 2.499 1.00 93.88 202 ARG A N 1
ATOM 1523 C CA . ARG A 1 202 ? -19.056 -6.404 2.060 1.00 93.88 202 ARG A CA 1
ATOM 1524 C C . ARG A 1 202 ? -18.631 -4.939 2.055 1.00 93.88 202 ARG A C 1
ATOM 1526 O O . ARG A 1 202 ? -19.465 -4.042 1.897 1.00 93.88 202 ARG A O 1
ATOM 1533 N N . GLY A 1 203 ? -17.328 -4.709 2.122 1.00 95.00 203 GLY A N 1
ATOM 1534 C CA . GLY A 1 203 ? -16.737 -3.406 1.870 1.00 95.00 203 GLY A CA 1
ATOM 1535 C C . GLY A 1 203 ? -15.262 -3.346 2.244 1.00 95.00 203 GLY A C 1
ATOM 1536 O O . GLY A 1 203 ? -14.539 -4.319 2.058 1.00 95.00 203 GLY A O 1
ATOM 1537 N N . TYR A 1 204 ? -14.805 -2.195 2.735 1.00 96.31 204 TYR A N 1
ATOM 1538 C CA . TYR A 1 204 ? -13.378 -1.931 2.914 1.00 96.31 204 TYR A CA 1
ATOM 1539 C C . TYR A 1 2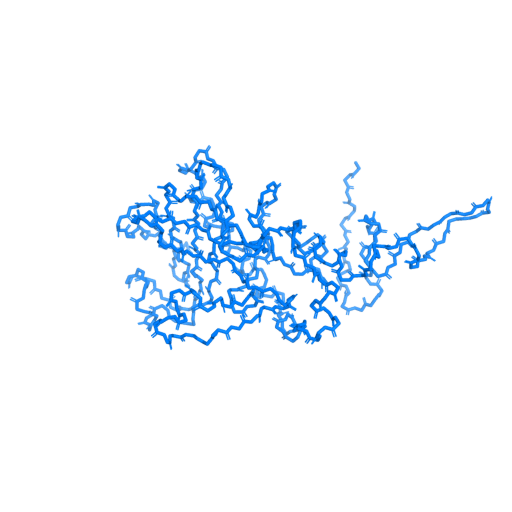04 ? -13.065 -1.243 4.234 1.00 96.31 204 TYR A C 1
ATOM 1541 O O . TYR A 1 204 ? -13.774 -0.330 4.653 1.00 96.31 204 TYR A O 1
ATOM 1549 N N . GLU A 1 205 ? -11.953 -1.635 4.847 1.00 95.81 205 GLU A N 1
ATOM 1550 C CA . GLU A 1 205 ? -11.316 -0.900 5.936 1.00 95.81 205 GLU A CA 1
ATOM 1551 C C . GLU A 1 205 ? -10.076 -0.181 5.411 1.00 95.81 205 GLU A C 1
ATOM 1553 O O . GLU A 1 205 ? -9.166 -0.809 4.867 1.00 95.81 205 GLU A O 1
ATOM 1558 N N . LEU A 1 206 ? -10.046 1.137 5.584 1.00 95.75 206 LEU A N 1
ATOM 1559 C CA . LEU A 1 206 ? -8.910 1.988 5.276 1.00 95.75 206 LEU A CA 1
ATOM 1560 C C . LEU A 1 206 ? -8.430 2.659 6.558 1.00 95.75 206 LEU A C 1
ATOM 1562 O O . LEU A 1 206 ? -9.227 3.224 7.313 1.00 95.75 206 LEU A O 1
ATOM 1566 N N . GLU A 1 207 ? -7.123 2.656 6.793 1.00 94.75 207 GLU A N 1
ATOM 1567 C CA . GLU A 1 207 ? -6.549 3.409 7.905 1.00 94.75 207 GLU A CA 1
ATOM 1568 C C . GLU A 1 207 ? -5.458 4.356 7.452 1.00 94.75 207 GLU A C 1
ATOM 1570 O O . GLU A 1 207 ? -4.527 3.980 6.735 1.00 94.75 207 GLU A O 1
ATOM 1575 N N . PHE A 1 208 ? -5.554 5.579 7.955 1.00 93.75 208 PHE A N 1
ATOM 1576 C CA . PHE A 1 208 ? -4.679 6.676 7.601 1.00 93.75 208 PHE A CA 1
ATOM 1577 C C . PHE A 1 208 ? -3.904 7.145 8.826 1.00 93.75 208 PHE A C 1
ATOM 1579 O O . PHE A 1 208 ? -4.361 7.021 9.965 1.00 93.75 208 PHE A O 1
ATOM 1586 N N . ALA A 1 209 ? -2.728 7.710 8.601 1.00 92.94 209 ALA A N 1
ATOM 1587 C CA . ALA A 1 209 ? -1.885 8.256 9.644 1.00 92.94 209 ALA A CA 1
ATOM 1588 C C . ALA A 1 209 ? -1.459 9.682 9.298 1.00 92.94 209 ALA A C 1
ATOM 1590 O O . ALA A 1 209 ? -0.817 9.920 8.278 1.00 92.94 209 ALA A O 1
ATOM 1591 N N . GLU A 1 210 ? -1.753 10.625 10.186 1.00 91.75 210 GLU A N 1
ATOM 1592 C CA . GLU A 1 210 ? -1.047 11.901 10.219 1.00 91.75 210 GLU A CA 1
ATOM 1593 C C . GLU A 1 210 ? 0.325 11.645 10.830 1.00 91.75 210 GLU A C 1
ATOM 1595 O O . GLU A 1 210 ? 0.442 11.250 11.995 1.00 91.75 210 GLU A O 1
ATOM 1600 N N . LEU A 1 211 ? 1.371 11.825 10.036 1.00 91.56 211 LEU A N 1
ATOM 1601 C CA . LEU A 1 211 ? 2.732 11.532 10.456 1.00 91.56 211 LEU A CA 1
ATOM 1602 C C . LEU A 1 211 ? 3.459 12.821 10.846 1.00 91.56 211 LEU A C 1
ATOM 1604 O O . LEU A 1 211 ? 3.368 13.827 10.148 1.00 91.56 211 LEU A O 1
ATOM 1608 N N . ARG A 1 212 ? 4.264 12.765 11.908 1.00 91.50 212 ARG A N 1
ATOM 1609 C CA . ARG A 1 212 ? 5.054 13.897 12.405 1.00 91.50 212 ARG A CA 1
ATOM 1610 C C . 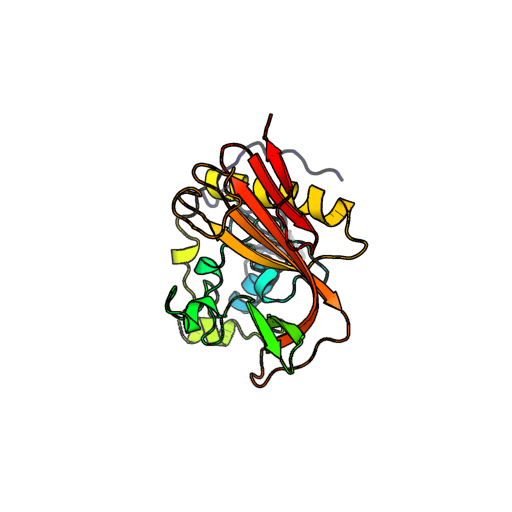ARG A 1 212 ? 6.532 13.565 12.573 1.00 91.50 212 ARG A C 1
ATOM 1612 O O . ARG A 1 212 ? 6.922 12.417 12.787 1.00 91.50 212 ARG A O 1
ATOM 1619 N N . GLY A 1 213 ? 7.341 14.621 12.584 1.00 90.81 213 GLY A N 1
ATOM 1620 C CA . GLY A 1 213 ? 8.782 14.530 12.789 1.00 90.81 213 GLY A CA 1
ATOM 1621 C C . GLY A 1 213 ? 9.530 13.963 11.582 1.00 90.81 213 GLY A C 1
ATOM 1622 O O . GLY A 1 213 ? 8.957 13.714 10.525 1.00 90.81 213 GLY A O 1
ATOM 1623 N N . ALA A 1 214 ? 10.839 13.787 11.751 1.00 92.00 214 ALA A N 1
ATOM 1624 C CA . ALA A 1 214 ? 11.706 13.269 10.701 1.00 92.00 214 ALA A CA 1
ATOM 1625 C C . ALA A 1 214 ? 11.518 11.759 10.492 1.00 92.00 214 ALA A C 1
ATOM 1627 O O . ALA A 1 214 ? 11.250 11.015 11.442 1.00 92.00 214 ALA A O 1
ATOM 1628 N N . VAL A 1 215 ? 11.737 11.316 9.253 1.00 94.06 215 VAL A N 1
ATOM 1629 C CA . VAL A 1 215 ? 11.896 9.901 8.903 1.00 94.06 215 VAL A CA 1
ATOM 1630 C C . VAL A 1 215 ? 13.110 9.339 9.646 1.00 94.06 215 VAL A C 1
ATOM 1632 O O . VAL A 1 215 ? 14.178 9.953 9.670 1.00 94.06 215 VAL A O 1
ATOM 1635 N N . LYS A 1 216 ? 12.949 8.178 10.284 1.00 96.00 216 LYS A N 1
ATOM 1636 C CA . LYS A 1 216 ? 14.005 7.504 11.049 1.00 96.00 216 LYS A CA 1
ATOM 1637 C C . LYS A 1 216 ? 14.278 6.118 10.473 1.00 96.00 216 LYS A C 1
ATOM 1639 O O . LYS A 1 216 ? 13.324 5.406 10.169 1.00 96.00 216 LYS A O 1
ATOM 1644 N N . PRO A 1 217 ? 15.542 5.682 10.392 1.00 96.69 217 PRO A N 1
ATOM 1645 C CA . PRO A 1 217 ? 15.853 4.314 10.007 1.00 96.69 217 PRO A CA 1
ATOM 1646 C C . PRO A 1 217 ? 15.336 3.310 11.046 1.00 96.69 217 PRO A C 1
ATOM 1648 O O . PRO A 1 217 ? 15.182 3.608 12.241 1.00 96.69 217 PRO A O 1
ATOM 1651 N N . THR A 1 218 ? 15.068 2.097 10.579 1.00 96.75 218 THR A N 1
ATOM 1652 C CA . THR A 1 218 ? 14.773 0.950 11.440 1.00 96.75 218 THR A CA 1
ATOM 1653 C C . THR A 1 218 ? 16.023 0.079 11.607 1.00 96.75 218 THR A C 1
ATOM 1655 O O . THR A 1 218 ? 17.114 0.454 11.183 1.00 96.75 218 THR A O 1
ATOM 1658 N N . SER A 1 219 ? 15.890 -1.075 12.266 1.00 94.31 219 SER A N 1
ATOM 1659 C CA . SER A 1 219 ? 16.958 -2.085 12.297 1.00 94.31 219 SER A CA 1
ATOM 1660 C C . SER A 1 219 ? 17.181 -2.755 10.937 1.00 94.31 219 SER A C 1
ATOM 1662 O O . SER A 1 219 ? 18.204 -3.398 10.738 1.00 94.31 219 SER A O 1
ATOM 1664 N N . GLU A 1 220 ? 16.204 -2.663 10.035 1.00 95.50 220 GLU A N 1
ATOM 1665 C CA . GLU A 1 220 ? 16.248 -3.244 8.696 1.00 95.50 220 GLU A CA 1
ATOM 1666 C C . GLU A 1 220 ? 16.693 -2.163 7.713 1.00 95.50 220 GLU A C 1
ATOM 1668 O O . GLU A 1 220 ? 16.152 -1.057 7.703 1.00 95.50 220 GLU A O 1
ATOM 1673 N N . GLN A 1 221 ? 17.718 -2.465 6.914 1.00 92.50 221 GLN A N 1
ATOM 1674 C CA . GLN A 1 221 ? 18.454 -1.458 6.145 1.00 92.50 221 GLN A CA 1
ATOM 1675 C C . GLN A 1 221 ? 17.579 -0.694 5.144 1.00 92.50 221 GLN A C 1
ATOM 1677 O O . GLN A 1 221 ? 17.816 0.499 4.932 1.00 92.50 221 GLN A O 1
ATOM 1682 N N . ASN A 1 222 ? 16.596 -1.373 4.550 1.00 94.88 222 ASN A N 1
ATOM 1683 C CA . ASN A 1 222 ? 15.675 -0.833 3.553 1.00 94.88 222 ASN A CA 1
ATOM 1684 C C . ASN A 1 222 ? 14.388 -0.257 4.157 1.00 94.88 222 ASN A C 1
ATOM 1686 O O . ASN A 1 222 ? 13.547 0.220 3.405 1.00 94.88 222 ASN A O 1
ATOM 1690 N N . ARG A 1 223 ? 14.202 -0.292 5.484 1.00 97.00 223 ARG A N 1
ATOM 1691 C CA . ARG A 1 223 ? 12.968 0.190 6.116 1.00 97.00 223 ARG A CA 1
ATOM 1692 C C . ARG A 1 223 ? 13.205 1.395 7.002 1.00 97.00 223 ARG A C 1
ATOM 1694 O O . ARG A 1 223 ? 14.160 1.468 7.785 1.00 97.00 223 ARG A O 1
ATOM 1701 N N . VAL A 1 224 ? 12.259 2.312 6.923 1.00 97.19 224 VAL A N 1
ATOM 1702 C CA . VAL A 1 224 ? 12.193 3.536 7.708 1.00 97.19 224 VAL A CA 1
ATOM 1703 C C . VAL A 1 224 ? 10.880 3.589 8.477 1.00 97.19 224 VAL A C 1
ATOM 1705 O O . VAL A 1 224 ? 9.973 2.780 8.285 1.00 97.19 224 VAL A O 1
ATOM 1708 N N . ARG A 1 225 ? 10.789 4.540 9.400 1.00 96.38 225 ARG A N 1
ATOM 1709 C CA . ARG A 1 225 ? 9.578 4.806 10.161 1.00 96.38 225 ARG A CA 1
ATOM 1710 C C . ARG A 1 225 ? 9.381 6.285 10.427 1.00 96.38 225 ARG A C 1
ATOM 1712 O O . ARG A 1 225 ? 10.352 7.032 10.572 1.00 96.38 225 ARG A O 1
ATOM 1719 N N . ARG A 1 226 ? 8.122 6.684 10.589 1.00 95.44 226 ARG A N 1
ATOM 1720 C CA . ARG A 1 226 ? 7.724 8.039 10.995 1.00 95.44 226 ARG A CA 1
ATOM 1721 C C . ARG A 1 226 ? 6.700 7.958 12.124 1.00 95.44 226 ARG A C 1
ATOM 1723 O O . ARG A 1 226 ? 5.905 7.022 12.176 1.00 95.44 226 ARG A O 1
ATOM 1730 N N . GLU A 1 227 ? 6.779 8.884 13.077 1.00 95.69 227 GLU A N 1
ATOM 1731 C CA . GLU A 1 227 ? 5.905 8.882 14.257 1.00 95.69 227 GLU A CA 1
ATOM 1732 C C . GLU A 1 227 ? 4.480 9.271 13.849 1.00 95.69 227 GLU A C 1
ATOM 1734 O O . GLU A 1 227 ? 4.296 10.211 13.079 1.00 95.69 227 GLU A O 1
ATOM 1739 N N . VAL A 1 228 ? 3.474 8.573 14.372 1.00 94.44 228 VAL A N 1
ATOM 1740 C CA . VAL A 1 228 ? 2.061 8.876 14.123 1.00 94.44 228 VAL A CA 1
ATOM 1741 C C . VAL A 1 228 ? 1.584 9.895 15.148 1.00 94.44 228 VAL A C 1
ATOM 1743 O O . VAL A 1 228 ? 1.636 9.655 16.354 1.00 94.44 228 VAL A O 1
ATOM 1746 N N . GLN A 1 229 ? 1.107 11.038 14.667 1.00 92.56 229 GLN A N 1
ATOM 1747 C CA . GLN A 1 229 ? 0.413 12.035 15.473 1.00 92.56 229 GLN A CA 1
ATOM 1748 C C . GLN A 1 229 ? -1.034 11.622 15.729 1.00 92.56 229 GLN A C 1
ATOM 1750 O O . GLN A 1 229 ? -1.501 11.691 16.866 1.00 92.56 229 GLN A O 1
ATOM 1755 N N . LYS A 1 230 ? -1.727 11.194 14.673 1.00 91.81 230 LYS A N 1
ATOM 1756 C CA . LYS A 1 230 ? -3.142 10.828 14.704 1.00 91.81 230 LYS A CA 1
ATOM 1757 C C . LYS A 1 230 ? -3.377 9.671 13.737 1.00 91.81 230 LYS A C 1
ATOM 1759 O O . LYS A 1 230 ? -2.854 9.685 12.626 1.00 91.81 230 LYS A O 1
ATOM 1764 N N . ARG A 1 231 ? -4.123 8.656 14.174 1.00 93.06 231 ARG A N 1
ATOM 1765 C CA . ARG A 1 231 ? -4.555 7.529 13.334 1.00 93.06 231 ARG A CA 1
ATOM 1766 C C . ARG A 1 231 ? -6.040 7.676 13.062 1.00 93.06 231 ARG A C 1
ATOM 1768 O O . ARG A 1 231 ? -6.816 7.860 13.997 1.00 93.06 231 ARG A O 1
ATOM 1775 N N . HIS A 1 232 ? -6.410 7.541 11.803 1.00 92.94 232 HIS A N 1
ATOM 1776 C CA . HIS A 1 232 ? -7.785 7.570 11.343 1.00 92.94 232 HIS A CA 1
ATOM 1777 C C . HIS A 1 232 ? -8.175 6.197 10.843 1.00 92.94 232 HIS A C 1
ATOM 1779 O O . HIS A 1 232 ? -7.374 5.521 10.202 1.00 92.94 232 HIS A O 1
ATOM 1785 N N . THR A 1 233 ? -9.412 5.807 11.104 1.00 93.88 233 THR A N 1
ATOM 1786 C CA . THR A 1 233 ? -9.985 4.569 10.572 1.00 93.88 233 THR A CA 1
ATOM 1787 C C . THR A 1 233 ? -11.244 4.939 9.819 1.00 93.88 233 THR A C 1
ATOM 1789 O O . THR A 1 233 ? -12.078 5.672 10.342 1.00 93.88 233 THR A O 1
ATOM 1792 N N . CYS A 1 234 ? -11.389 4.431 8.608 1.00 94.19 234 CYS A N 1
ATOM 1793 C CA . CYS A 1 234 ? -12.555 4.606 7.768 1.00 94.19 234 CYS A CA 1
ATOM 1794 C C . CYS A 1 234 ? -13.008 3.234 7.278 1.00 94.19 234 CYS A C 1
ATOM 1796 O O . CYS A 1 234 ? -12.214 2.453 6.769 1.00 94.19 234 CYS A O 1
ATOM 1798 N N . GLN A 1 235 ? -14.280 2.928 7.471 1.00 94.56 235 GLN A N 1
ATOM 1799 C CA . GLN A 1 235 ? -14.874 1.639 7.170 1.00 94.56 235 GLN A CA 1
ATOM 1800 C C . GLN A 1 235 ? -16.071 1.877 6.266 1.00 94.56 235 GLN A C 1
ATOM 1802 O O . GLN A 1 235 ? -17.028 2.544 6.658 1.00 94.56 235 GLN A O 1
ATOM 1807 N N . LEU A 1 236 ? -16.011 1.351 5.053 1.00 94.31 236 LEU A N 1
ATOM 1808 C CA . LEU A 1 236 ? -17.095 1.403 4.090 1.00 94.31 236 LEU A CA 1
ATOM 1809 C C . LEU A 1 236 ? -17.794 0.049 4.076 1.00 94.31 236 LEU A C 1
ATOM 1811 O O . LEU A 1 236 ? -17.135 -0.977 3.938 1.00 94.31 236 LEU A O 1
ATOM 1815 N N . GLY A 1 237 ? -19.115 0.043 4.196 1.00 93.44 237 GLY A N 1
ATOM 1816 C CA . GLY A 1 237 ? -19.964 -1.129 4.018 1.00 93.44 237 GLY A CA 1
ATOM 1817 C C . GLY A 1 237 ? -21.030 -0.867 2.964 1.00 93.44 237 GLY A C 1
ATOM 1818 O O . GLY A 1 237 ? -21.184 0.251 2.472 1.00 93.44 237 GLY A O 1
ATOM 1819 N N . SER A 1 238 ? -21.811 -1.894 2.645 1.00 91.38 238 SER A N 1
ATOM 1820 C CA . SER A 1 238 ? -22.877 -1.797 1.638 1.00 91.38 238 SER A CA 1
ATOM 1821 C C . SER A 1 238 ? -23.974 -0.778 1.980 1.00 91.38 238 SER A C 1
ATOM 1823 O O . SER A 1 238 ? -24.673 -0.308 1.089 1.00 91.38 238 SER A O 1
ATOM 1825 N N . ASN A 1 239 ? -24.124 -0.430 3.260 1.00 91.88 239 ASN A N 1
ATOM 1826 C CA . ASN A 1 239 ? -25.191 0.424 3.778 1.00 91.88 239 ASN A CA 1
ATOM 1827 C C . ASN A 1 239 ? -24.713 1.790 4.300 1.00 91.88 239 ASN A C 1
ATOM 1829 O O . ASN A 1 239 ? -25.524 2.590 4.771 1.00 91.88 239 ASN A O 1
ATOM 1833 N N . GLY A 1 240 ? -23.409 2.062 4.298 1.00 92.69 240 GLY A N 1
ATOM 1834 C CA . GLY A 1 240 ? -22.895 3.232 4.993 1.00 92.69 240 GLY A CA 1
ATOM 1835 C C . GLY A 1 240 ? -21.387 3.298 5.104 1.00 92.69 240 GLY A C 1
ATOM 1836 O O . GLY A 1 240 ? -20.654 2.402 4.697 1.00 92.69 240 GLY A O 1
ATOM 1837 N N . ILE A 1 241 ? -20.946 4.378 5.731 1.00 93.25 241 ILE A N 1
ATOM 1838 C CA . ILE A 1 241 ? -19.566 4.619 6.120 1.00 93.25 241 ILE A CA 1
ATOM 1839 C C . ILE A 1 241 ? -19.494 4.873 7.622 1.00 93.25 241 ILE A C 1
ATOM 1841 O O . ILE A 1 241 ? -20.299 5.618 8.182 1.00 93.25 241 ILE A O 1
ATOM 1845 N N . ALA A 1 242 ? -18.511 4.277 8.283 1.00 93.56 242 ALA A N 1
ATOM 1846 C CA . ALA A 1 242 ? -18.162 4.580 9.658 1.00 93.56 242 ALA A CA 1
ATOM 1847 C C . ALA A 1 242 ? -16.722 5.069 9.735 1.00 93.56 242 ALA A C 1
ATOM 1849 O O . ALA A 1 242 ? -15.835 4.486 9.122 1.00 93.56 242 ALA A O 1
ATOM 1850 N N . TYR A 1 243 ? -16.463 6.126 10.498 1.00 92.62 243 TYR A N 1
ATOM 1851 C CA . TYR A 1 243 ? -15.111 6.670 10.594 1.00 92.62 243 TYR A CA 1
ATOM 1852 C C . TYR A 1 243 ? -14.740 7.127 12.006 1.00 92.62 243 TYR A C 1
ATOM 1854 O O . TYR A 1 243 ? -15.593 7.498 12.815 1.00 92.62 243 TYR A O 1
ATOM 1862 N N . LYS A 1 244 ? -13.436 7.094 12.282 1.00 90.12 244 LYS A N 1
ATOM 1863 C CA . LYS A 1 244 ? -12.758 7.649 13.453 1.00 90.12 244 LYS A CA 1
ATOM 1864 C C . LYS A 1 244 ? -11.743 8.664 12.961 1.00 90.12 244 LYS A C 1
ATOM 1866 O O . LYS A 1 244 ? -10.747 8.288 12.353 1.00 90.12 244 LYS A O 1
ATOM 1871 N N . ASP A 1 245 ? -11.977 9.928 13.277 1.00 81.81 245 ASP A N 1
ATOM 1872 C CA . ASP A 1 245 ? -11.009 11.003 13.065 1.00 81.81 245 ASP A CA 1
ATOM 1873 C C . ASP A 1 245 ? -10.104 11.128 14.309 1.00 81.81 245 ASP A C 1
ATOM 1875 O O . ASP A 1 245 ? -10.229 12.056 15.107 1.00 81.81 245 ASP A O 1
ATOM 1879 N N . GLY A 1 246 ? -9.286 10.106 14.587 1.00 75.88 246 GLY A N 1
ATOM 1880 C CA . GLY A 1 246 ? -8.455 10.005 15.802 1.00 75.88 246 GLY A CA 1
ATOM 1881 C C . GLY A 1 246 ? -9.205 9.923 17.136 1.00 75.88 246 GLY A C 1
ATOM 1882 O O . GLY A 1 246 ? -8.575 9.934 18.192 1.00 75.88 246 GLY A O 1
ATOM 1883 N N . SER A 1 247 ? -10.536 9.836 17.103 1.00 73.81 247 SER A N 1
ATOM 1884 C CA . SER A 1 247 ? -11.367 9.598 18.282 1.00 73.81 247 SER A CA 1
ATOM 1885 C C . SER A 1 247 ? -11.477 8.100 18.602 1.00 73.81 247 SER A C 1
ATOM 1887 O O . SER A 1 247 ? -11.171 7.240 17.773 1.00 73.81 247 SER A O 1
ATOM 1889 N N . SER A 1 248 ? -11.939 7.766 19.809 1.00 75.56 248 SER A N 1
ATOM 1890 C CA . SER A 1 248 ? -12.158 6.372 20.216 1.00 75.56 248 SER A CA 1
ATOM 1891 C C . SER A 1 248 ? -13.439 5.757 19.637 1.00 75.56 248 SER A C 1
ATOM 1893 O O . SER A 1 248 ? -13.524 4.531 19.533 1.00 75.56 248 SER A O 1
ATOM 1895 N N . ALA A 1 249 ? -14.420 6.572 19.234 1.00 85.50 249 ALA A N 1
ATOM 1896 C CA . ALA A 1 249 ? -15.748 6.123 18.820 1.00 85.50 249 ALA A CA 1
ATOM 1897 C C . ALA A 1 249 ? -15.980 6.312 17.315 1.00 85.50 249 ALA A C 1
ATOM 1899 O O . ALA A 1 249 ? -15.574 7.311 16.725 1.00 85.50 249 ALA A O 1
ATOM 1900 N N . PHE A 1 250 ? -16.663 5.351 16.692 1.00 90.12 250 PHE A N 1
ATOM 1901 C CA . PHE A 1 250 ? -17.073 5.474 15.296 1.00 90.12 250 PHE A CA 1
ATOM 1902 C C . PHE A 1 250 ? -18.244 6.446 15.144 1.00 90.12 250 PHE A C 1
ATOM 1904 O O . PHE A 1 250 ? -19.216 6.388 15.898 1.00 90.12 250 PHE A O 1
ATOM 1911 N N . ILE A 1 251 ? -18.172 7.285 14.114 1.00 90.75 251 ILE A N 1
ATOM 1912 C CA . ILE A 1 251 ? -19.296 8.072 13.608 1.00 90.75 251 ILE A CA 1
ATOM 1913 C C . ILE A 1 251 ? -19.806 7.371 12.353 1.00 90.75 251 ILE A C 1
ATOM 1915 O O . ILE A 1 251 ? -19.053 7.220 11.393 1.00 90.75 251 ILE A O 1
ATOM 1919 N N . PHE A 1 252 ? -21.070 6.950 12.359 1.00 91.81 252 PHE A N 1
ATOM 1920 C CA . PHE A 1 252 ? -21.714 6.307 11.215 1.00 91.81 252 PHE A CA 1
ATOM 1921 C C . PHE A 1 252 ? -22.515 7.317 10.388 1.00 91.81 252 PHE A C 1
ATOM 1923 O O . PHE A 1 252 ? -23.227 8.159 10.939 1.00 91.81 252 PHE A O 1
ATOM 1930 N N . ARG A 1 253 ? -22.429 7.203 9.064 1.00 90.56 253 ARG A N 1
ATOM 1931 C CA . ARG A 1 253 ? -23.272 7.904 8.095 1.00 90.56 253 ARG A CA 1
ATOM 1932 C C . ARG A 1 253 ? -23.809 6.878 7.103 1.00 90.56 253 ARG A C 1
ATOM 1934 O O . ARG A 1 253 ? -23.030 6.163 6.479 1.00 90.56 253 ARG A O 1
ATOM 1941 N N . ALA A 1 254 ? -25.129 6.806 6.965 1.00 87.62 254 ALA A N 1
ATOM 1942 C CA . ALA A 1 254 ? -25.746 5.972 5.941 1.00 87.62 254 ALA A CA 1
ATOM 1943 C C . ALA A 1 254 ? -25.382 6.505 4.548 1.00 87.62 254 ALA A C 1
ATOM 1945 O O . ALA A 1 254 ? -25.287 7.722 4.356 1.00 87.62 254 ALA A O 1
ATOM 1946 N N . LEU A 1 255 ? -25.173 5.596 3.597 1.00 77.81 255 LEU A N 1
ATOM 1947 C CA . LEU A 1 255 ? -25.140 5.969 2.186 1.00 77.81 255 LEU A CA 1
ATOM 1948 C C . LEU A 1 255 ? -26.582 6.290 1.744 1.00 77.81 255 LEU A C 1
ATOM 1950 O O . LEU A 1 255 ? -27.511 5.677 2.279 1.00 77.81 255 LEU A O 1
ATOM 1954 N N . PRO A 1 256 ? -26.778 7.289 0.865 1.00 59.28 256 PRO A N 1
ATOM 1955 C CA . PRO A 1 256 ? -28.100 7.647 0.354 1.00 59.28 256 PRO A CA 1
ATOM 1956 C C . PRO A 1 256 ? -28.771 6.508 -0.423 1.00 59.28 256 PRO A C 1
ATOM 1958 O O . PRO A 1 256 ? -28.046 5.665 -0.999 1.00 59.28 256 PRO A O 1
#

Sequence (256 aa):
MLGYRNDAVSFLPDAASNVFAPGWDTSRSRDSQNSFLTSSGLGSPFPEDAKLCAALASFWPAVAPDNGRTFGNDGFGNQLPMLDQELGFHPKHDRVKSGEVVSSKGWDGEFGPFFEVVSGKLHVNYVDIARSDYVSHALAGDFKVSLTAEIQSEELITRHQALQVCESIITAGANTDVFLCVVRNIDDWAVAGAGAAQLQGRGYELEFAELRGAVKPTSEQNRVRREVQKRHTCQLGSNGIAYKDGSSAFIFRALP

Radius of gyration: 19.65 Å; chains: 1; bounding box: 47×36×65 Å